Protein AF-A0A925ST72-F1 (afdb_monomer_lite)

Secondary structure (DSSP, 8-state):
---S--EEE---GGGTEEETTEEGGGGEEEEEEETTEEEEEETT-SEEEEEEE----SSS-EEEEEEEEEEEGGGTS--SSPPPSSGGGPPP--EEEEEEETTEEEEEE---BEEPPP-GGG-HHHHHHHHT-EE--GGGG-EEEEEEEEETTEEEE-SEEEETTEEEE-EEESEETTEEHHHHHHTT-TTTGGGTTSBGGGT-SEEEEEEEETTEEEEEEEEEEETTEEEEEEE-EEEETTEEEEEEEPPBTTTTBSEEEEEEE-TT--

Foldseek 3Di:
DPDPAAEAEAEDPVQQDLDPPHGQVVFWQEWDDDPQWIWTDGQQDQKIWIWGWDDPDPPRYIYTHPPIDIGGNVQQADQQDDCDPDSSPDQGLRWQEWDDDPQKIWIAAFLFKDQQQADCVVDDVVSVVSRVDIGAAQSRQWTWIFGWDDDPNDIDTDQWDADPNDIDHIATAADHRVHGLVLVLCCPPPVQNVQSPPGLVRQGWTFNYWDDDPQKIWTWTQHNQDQQKGKIKIWGWDADPVGNRYTYQFQDDPVRRSIDIDIDRHRNGD

Structure (mmCIF, N/CA/C/O backbone):
data_AF-A0A925ST72-F1
#
_entry.id   AF-A0A925ST72-F1
#
loop_
_atom_site.group_PDB
_atom_site.id
_atom_site.type_symbol
_atom_site.label_atom_id
_atom_site.label_alt_id
_atom_site.label_comp_id
_atom_site.label_asym_id
_atom_site.label_entity_id
_atom_site.label_seq_id
_atom_site.pdbx_PDB_ins_code
_atom_site.Cartn_x
_atom_site.Cartn_y
_atom_site.Cartn_z
_atom_site.occupancy
_atom_site.B_iso_or_equiv
_atom_site.auth_seq_id
_atom_site.auth_comp_id
_atom_site.auth_asym_id
_atom_site.auth_atom_id
_atom_site.pdbx_PDB_model_num
ATOM 1 N N . MET A 1 1 ? -14.862 18.868 -18.058 1.00 49.69 1 MET A N 1
ATOM 2 C CA . MET A 1 1 ? -15.915 18.577 -17.063 1.00 49.69 1 MET A CA 1
ATOM 3 C C . MET A 1 1 ? -15.732 19.569 -15.933 1.00 49.69 1 MET A C 1
ATOM 5 O O . MET A 1 1 ? -14.611 19.676 -15.458 1.00 49.69 1 MET A O 1
ATOM 9 N N . ASN A 1 2 ? -16.764 20.328 -15.563 1.00 51.03 2 ASN A N 1
ATOM 10 C CA . ASN A 1 2 ? -16.705 21.101 -14.320 1.00 51.03 2 ASN A CA 1
ATOM 11 C C . ASN A 1 2 ? -16.859 20.108 -13.160 1.00 51.03 2 ASN A C 1
ATOM 13 O O . ASN A 1 2 ? -17.710 19.221 -13.278 1.00 51.03 2 ASN A O 1
ATOM 17 N N . PRO A 1 3 ? -16.043 20.196 -12.098 1.00 63.62 3 PRO A N 1
ATOM 18 C CA . PRO A 1 3 ? -16.182 19.305 -10.956 1.00 63.62 3 PRO A CA 1
ATOM 19 C C . PRO A 1 3 ? -17.582 19.460 -10.353 1.00 63.62 3 PRO A C 1
ATOM 21 O O . PRO A 1 3 ? -18.071 20.575 -10.175 1.00 63.62 3 PRO A O 1
ATOM 24 N N . THR A 1 4 ? -18.235 18.331 -10.072 1.00 70.81 4 THR A N 1
ATOM 25 C CA . THR A 1 4 ? -19.580 18.277 -9.473 1.00 70.81 4 THR A CA 1
ATOM 26 C C . THR A 1 4 ? -19.596 18.865 -8.057 1.00 70.81 4 THR A C 1
ATOM 28 O O . THR A 1 4 ? -20.644 19.279 -7.571 1.00 70.81 4 THR A O 1
ATOM 31 N N . SER A 1 5 ? -18.427 18.914 -7.415 1.00 75.56 5 SER A N 1
ATOM 32 C CA . SER A 1 5 ? -18.180 19.447 -6.077 1.00 75.56 5 SER A CA 1
ATOM 33 C C . SER A 1 5 ? -16.669 19.595 -5.865 1.00 75.56 5 SER A C 1
ATOM 35 O O . SER A 1 5 ? -15.892 18.824 -6.433 1.00 75.56 5 SER A O 1
ATOM 37 N N . THR A 1 6 ? -16.259 20.560 -5.043 1.00 83.00 6 THR A N 1
ATOM 38 C CA . THR A 1 6 ? -14.858 20.756 -4.637 1.00 83.00 6 THR A CA 1
ATOM 39 C C . THR A 1 6 ? -14.700 20.373 -3.168 1.00 83.00 6 THR A C 1
ATOM 41 O O . THR A 1 6 ? -15.590 20.639 -2.358 1.00 83.00 6 THR A O 1
ATOM 44 N N . VAL A 1 7 ? -13.570 19.745 -2.838 1.00 86.62 7 VAL A N 1
ATOM 45 C CA . VAL A 1 7 ? -13.158 19.454 -1.462 1.00 86.62 7 VAL A CA 1
ATOM 46 C C . VAL A 1 7 ? -11.858 20.197 -1.192 1.00 86.62 7 VAL A C 1
ATOM 48 O O . VAL A 1 7 ? -10.904 20.050 -1.954 1.00 86.62 7 VAL A O 1
ATOM 51 N N . ASP A 1 8 ? -11.829 20.973 -0.113 1.00 90.00 8 ASP A N 1
ATOM 52 C CA . ASP A 1 8 ? -10.646 21.714 0.318 1.00 90.00 8 ASP A CA 1
ATOM 53 C C . ASP A 1 8 ? -9.909 20.928 1.413 1.00 90.00 8 ASP A C 1
ATOM 55 O O . ASP A 1 8 ? -10.518 20.489 2.394 1.00 90.00 8 ASP A O 1
ATOM 59 N N . LEU A 1 9 ? -8.598 20.743 1.238 1.00 91.81 9 LEU A N 1
ATOM 60 C CA . LEU A 1 9 ? -7.723 20.038 2.177 1.00 91.81 9 LEU A CA 1
ATOM 61 C C . LEU A 1 9 ? -6.694 21.015 2.757 1.00 91.81 9 LEU A C 1
ATOM 63 O O . LEU A 1 9 ? -5.783 21.452 2.051 1.00 91.81 9 LEU A O 1
ATOM 67 N N . ASP A 1 10 ? -6.810 21.339 4.044 1.00 90.25 10 ASP A N 1
ATOM 68 C CA . ASP A 1 10 ? -5.833 22.163 4.751 1.00 90.25 10 ASP A CA 1
ATOM 69 C C . ASP A 1 10 ? -4.875 21.290 5.557 1.00 90.25 10 ASP A C 1
ATOM 71 O O . ASP A 1 10 ? -5.213 20.723 6.598 1.00 90.25 10 ASP A O 1
ATOM 75 N N . PHE A 1 11 ? -3.634 21.227 5.098 1.00 90.44 11 PHE A N 1
ATOM 76 C CA . PHE A 1 11 ? -2.559 20.572 5.828 1.00 90.44 11 PHE A CA 1
ATOM 77 C C . PHE A 1 11 ? -1.901 21.558 6.796 1.00 90.44 11 PHE A C 1
ATOM 79 O O . PHE A 1 11 ? -1.558 22.676 6.407 1.00 90.44 11 PHE A O 1
ATOM 86 N N . ASN A 1 12 ? -1.659 21.126 8.040 1.00 89.88 12 ASN A N 1
ATOM 87 C CA . ASN A 1 12 ? -0.812 21.872 8.981 1.00 89.88 12 ASN A CA 1
ATOM 88 C C . ASN A 1 12 ? 0.556 22.196 8.327 1.00 89.88 12 ASN A C 1
ATOM 90 O O . ASN A 1 12 ? 1.266 21.251 7.968 1.00 89.88 12 ASN A O 1
ATOM 94 N N . PRO A 1 13 ? 0.946 23.483 8.208 1.00 86.69 13 PRO A N 1
ATOM 95 C CA . PRO A 1 13 ? 2.195 23.897 7.568 1.00 86.69 13 PRO A CA 1
ATOM 96 C C . PRO A 1 13 ? 3.455 23.236 8.137 1.00 86.69 13 PRO A C 1
ATOM 98 O O . PRO A 1 13 ? 4.371 22.936 7.380 1.00 86.69 13 PRO A O 1
ATOM 101 N N . GLU A 1 14 ? 3.492 22.951 9.443 1.00 86.94 14 GLU A N 1
ATOM 102 C CA . GLU A 1 14 ? 4.652 22.323 10.100 1.00 86.94 14 GLU A CA 1
ATOM 103 C C . GLU A 1 14 ? 4.883 20.868 9.666 1.00 86.94 14 GLU A C 1
ATOM 105 O O . GLU A 1 14 ? 5.966 20.330 9.864 1.00 86.94 14 GLU A O 1
ATOM 110 N N . ARG A 1 15 ? 3.865 20.222 9.086 1.00 83.88 15 ARG A N 1
ATOM 111 C CA . ARG A 1 15 ? 3.902 18.823 8.624 1.00 83.88 15 ARG A CA 1
ATOM 112 C C . ARG A 1 15 ? 3.896 18.705 7.100 1.00 83.88 15 ARG A C 1
ATOM 114 O O . ARG A 1 15 ? 3.786 17.609 6.567 1.00 83.88 15 ARG A O 1
ATOM 121 N N . HIS A 1 16 ? 3.934 19.840 6.409 1.00 83.06 16 HIS A N 1
ATOM 122 C CA . HIS A 1 16 ? 3.764 19.908 4.965 1.00 83.06 16 HIS A CA 1
ATOM 123 C C . HIS A 1 16 ? 5.084 19.677 4.217 1.00 83.06 16 HIS A C 1
ATOM 125 O O . HIS A 1 16 ? 5.069 19.149 3.110 1.00 83.06 16 HIS A O 1
ATOM 131 N N . ASP A 1 17 ? 6.212 20.082 4.799 1.00 84.94 17 ASP A N 1
ATOM 132 C CA . ASP A 1 17 ? 7.537 19.954 4.191 1.00 84.94 17 ASP A CA 1
ATOM 133 C C . ASP A 1 17 ? 8.094 18.536 4.399 1.00 84.94 17 ASP A C 1
ATOM 135 O O . ASP A 1 17 ? 8.332 18.113 5.532 1.00 84.94 17 ASP A O 1
ATOM 139 N N . LEU A 1 18 ? 8.296 17.802 3.301 1.00 82.44 18 LEU A N 1
ATOM 140 C CA . LEU A 1 18 ? 8.908 16.468 3.297 1.00 82.44 18 LEU A CA 1
ATOM 141 C C . LEU A 1 18 ? 10.427 16.527 3.031 1.00 82.44 18 LEU A C 1
ATOM 143 O O . LEU A 1 18 ? 11.102 15.497 2.974 1.00 82.44 18 LEU A O 1
ATOM 147 N N . GLY A 1 19 ? 10.986 17.731 2.883 1.00 81.25 19 GLY A N 1
ATOM 148 C CA . GLY A 1 19 ? 12.366 17.984 2.491 1.00 81.25 19 GLY A CA 1
ATOM 149 C C . GLY A 1 19 ? 12.595 17.849 0.983 1.00 81.25 19 GLY A C 1
ATOM 150 O O . GLY A 1 19 ? 11.749 17.376 0.231 1.00 81.25 19 GLY A O 1
ATOM 151 N N . LYS A 1 20 ? 13.782 18.261 0.512 1.00 80.38 20 LYS A N 1
ATOM 152 C CA . LYS A 1 20 ? 14.185 18.191 -0.914 1.00 80.38 20 LYS A CA 1
ATOM 153 C C . LYS A 1 20 ? 13.181 18.863 -1.872 1.00 80.38 20 LYS A C 1
ATOM 155 O O . LYS A 1 20 ? 12.940 18.343 -2.959 1.00 80.38 20 LYS A O 1
ATOM 160 N N . ASP A 1 21 ? 12.622 20.003 -1.460 1.00 80.69 21 ASP A N 1
ATOM 161 C CA . ASP A 1 21 ? 11.612 20.776 -2.201 1.00 80.69 21 ASP A CA 1
ATOM 162 C C . ASP A 1 21 ? 10.305 20.005 -2.480 1.00 80.69 21 ASP A C 1
ATOM 164 O O . ASP A 1 21 ? 9.573 20.339 -3.412 1.00 80.69 21 ASP A O 1
ATOM 168 N N . LYS A 1 22 ? 10.011 18.970 -1.681 1.00 83.88 22 LYS A N 1
ATOM 169 C CA . LYS A 1 22 ? 8.794 18.162 -1.783 1.00 83.88 22 LYS A CA 1
ATOM 170 C C . LYS A 1 22 ? 7.802 18.549 -0.701 1.00 83.88 22 LYS A C 1
ATOM 172 O O . LYS A 1 22 ? 8.151 18.707 0.470 1.00 83.88 22 LYS A O 1
ATOM 177 N N . LEU A 1 23 ? 6.547 18.663 -1.108 1.00 88.69 23 LEU A N 1
ATOM 178 C CA . LEU A 1 23 ? 5.437 18.995 -0.237 1.00 88.69 23 LEU A CA 1
ATOM 179 C C . LEU A 1 23 ? 4.474 17.814 -0.148 1.00 88.69 23 LEU A C 1
ATOM 181 O O . LEU A 1 23 ? 4.182 17.162 -1.147 1.00 88.69 23 LEU A O 1
ATOM 185 N N . LEU A 1 24 ? 3.906 17.594 1.036 1.00 87.88 24 LEU A N 1
ATOM 186 C CA . LEU A 1 24 ? 2.928 16.536 1.292 1.00 87.88 24 LEU A CA 1
ATOM 187 C C . LEU A 1 24 ? 1.761 16.547 0.291 1.00 87.88 24 LEU A C 1
ATOM 189 O O . LEU A 1 24 ? 1.293 15.494 -0.131 1.00 87.88 24 LEU A O 1
ATOM 193 N N . ARG A 1 25 ? 1.304 17.731 -0.131 1.00 89.19 25 ARG A N 1
ATOM 194 C CA . ARG A 1 25 ? 0.194 17.865 -1.088 1.00 89.19 25 ARG A CA 1
ATOM 195 C C . AR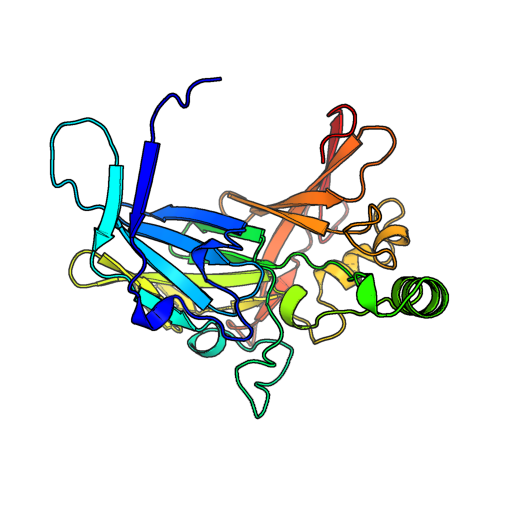G A 1 25 ? 0.537 17.440 -2.523 1.00 89.19 25 ARG A C 1
ATOM 197 O O . ARG A 1 25 ? -0.382 17.285 -3.320 1.00 89.19 25 ARG A O 1
ATOM 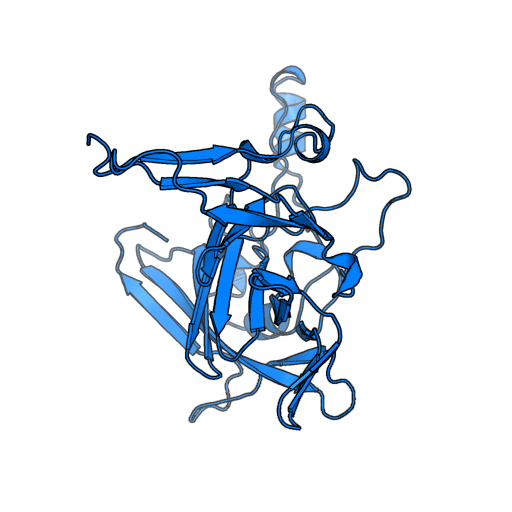204 N N . ASP A 1 26 ? 1.819 17.331 -2.872 1.00 89.88 26 ASP A N 1
ATOM 205 C CA . ASP A 1 26 ? 2.252 17.148 -4.264 1.00 89.88 26 ASP A CA 1
ATOM 206 C C . ASP A 1 26 ? 2.246 15.669 -4.697 1.00 89.88 26 ASP A C 1
ATOM 208 O O . ASP A 1 26 ? 2.304 15.389 -5.893 1.00 89.88 26 ASP A O 1
ATOM 212 N N . GLY A 1 27 ? 2.138 14.739 -3.742 1.00 91.69 27 GLY A N 1
ATOM 213 C CA . GLY A 1 27 ? 2.223 13.289 -3.962 1.00 91.69 27 GLY A CA 1
ATOM 214 C C . GLY A 1 27 ? 1.065 12.499 -3.353 1.00 91.69 27 GLY A C 1
ATOM 215 O O . GLY A 1 27 ? 1.265 11.405 -2.847 1.00 91.69 27 GLY A O 1
ATOM 216 N N . LEU A 1 28 ? -0.148 13.063 -3.302 1.00 95.19 28 LEU A N 1
ATOM 217 C CA . LEU A 1 28 ? -1.303 12.347 -2.744 1.00 95.19 28 LEU A CA 1
ATOM 218 C C . LEU A 1 28 ? -1.662 11.135 -3.615 1.00 95.19 28 LEU A C 1
ATOM 220 O O . LEU A 1 28 ? -1.993 11.301 -4.789 1.00 95.19 28 LEU A O 1
ATOM 224 N N . SER A 1 29 ? -1.643 9.946 -3.018 1.00 96.38 29 SER A N 1
ATOM 225 C CA . SER A 1 29 ? -1.759 8.664 -3.730 1.00 96.38 29 SER A CA 1
ATOM 226 C C . SER A 1 29 ? -2.994 7.856 -3.330 1.00 96.38 29 SER A C 1
ATOM 228 O O . SER A 1 29 ? -3.631 7.224 -4.167 1.00 96.38 29 SER A O 1
ATOM 230 N N . ALA A 1 30 ? -3.409 7.933 -2.063 1.00 97.12 30 ALA A N 1
ATOM 231 C CA . ALA A 1 30 ? -4.599 7.248 -1.569 1.00 97.12 30 ALA A CA 1
ATOM 232 C C . ALA A 1 30 ? -5.382 8.114 -0.579 1.00 97.12 30 ALA A C 1
ATOM 234 O O . ALA A 1 30 ? -4.806 8.890 0.188 1.00 97.12 30 ALA A O 1
ATOM 235 N N . ALA A 1 31 ? -6.706 7.952 -0.576 1.00 96.62 31 ALA A N 1
ATOM 236 C CA . ALA A 1 31 ? -7.601 8.630 0.349 1.00 96.62 31 ALA A CA 1
ATOM 237 C C . ALA A 1 31 ? -8.746 7.709 0.785 1.00 96.62 31 ALA A C 1
ATOM 239 O O . ALA A 1 31 ? -9.297 6.965 -0.024 1.00 96.62 31 ALA A O 1
ATOM 240 N N . LEU A 1 32 ? -9.122 7.792 2.059 1.00 97.44 32 LEU A N 1
ATOM 241 C CA . LEU A 1 32 ? -10.187 6.997 2.657 1.00 97.44 32 LEU A CA 1
ATOM 242 C C . LEU A 1 32 ? -10.923 7.808 3.721 1.00 97.44 32 LEU A C 1
ATOM 244 O O . LEU A 1 32 ? -10.308 8.367 4.627 1.00 97.44 32 LEU A O 1
ATOM 248 N N . GLN A 1 33 ? -12.250 7.838 3.653 1.00 95.88 33 GLN A N 1
ATOM 249 C CA . GLN A 1 33 ? -13.063 8.465 4.689 1.00 95.88 33 GLN A CA 1
ATOM 250 C C . GLN A 1 33 ? -13.478 7.439 5.752 1.00 95.88 33 GLN A C 1
ATOM 252 O O . GLN A 1 33 ? -14.044 6.399 5.427 1.00 95.88 33 GLN A O 1
ATOM 257 N N . ILE A 1 34 ? -13.257 7.764 7.029 1.00 95.81 34 ILE A N 1
ATOM 258 C CA . ILE A 1 34 ? -13.754 7.005 8.185 1.00 95.81 34 ILE A CA 1
ATOM 259 C C . ILE A 1 34 ? -14.523 7.976 9.082 1.00 95.81 34 ILE A C 1
ATOM 261 O O . ILE A 1 34 ? -13.932 8.825 9.754 1.00 95.81 34 ILE A O 1
ATOM 265 N N . GLY A 1 35 ? -15.854 7.877 9.069 1.00 93.00 35 GLY A N 1
ATOM 266 C CA . GLY A 1 35 ? -16.724 8.825 9.765 1.00 93.00 35 GLY A CA 1
ATOM 267 C C . GLY A 1 35 ? -16.500 10.264 9.287 1.00 93.00 35 GLY A C 1
ATOM 268 O O . GLY A 1 35 ? -16.646 10.569 8.103 1.00 93.00 35 GLY A O 1
ATOM 269 N N . ASP A 1 36 ? -16.139 11.149 10.211 1.00 91.94 36 ASP A N 1
ATOM 270 C CA . ASP A 1 36 ? -15.817 12.556 9.959 1.00 91.94 36 ASP A CA 1
ATOM 271 C C . ASP A 1 36 ? -14.324 12.801 9.668 1.00 91.94 36 ASP A C 1
ATOM 273 O O . ASP A 1 36 ? -13.905 13.947 9.518 1.00 91.94 36 ASP A O 1
ATOM 277 N N . THR A 1 37 ? -13.510 11.748 9.565 1.00 95.44 37 THR A N 1
ATOM 278 C CA . THR A 1 37 ? -12.074 11.852 9.275 1.00 95.44 37 THR A CA 1
ATOM 279 C C . THR A 1 37 ? -11.751 11.417 7.851 1.00 95.44 37 THR A C 1
ATOM 281 O O . THR A 1 37 ? -12.315 10.449 7.341 1.00 95.44 37 THR A O 1
ATOM 284 N N . LEU A 1 38 ? -10.814 12.118 7.217 1.00 96.12 38 LEU A N 1
ATOM 285 C CA . LEU A 1 38 ? -10.210 11.762 5.940 1.00 96.12 38 LEU A CA 1
ATOM 286 C C . LEU A 1 38 ? -8.766 11.327 6.187 1.00 96.12 38 LEU A C 1
ATOM 288 O O . LEU A 1 38 ? -7.954 12.105 6.689 1.00 96.12 38 LEU A O 1
ATOM 292 N N . TRP A 1 39 ? -8.474 10.082 5.838 1.00 97.69 39 TRP A N 1
ATOM 293 C CA . TRP A 1 39 ? -7.157 9.465 5.899 1.00 97.69 39 TRP A CA 1
ATOM 294 C C . TRP A 1 39 ? -6.513 9.550 4.529 1.00 97.69 39 TRP A C 1
ATOM 296 O O . TRP A 1 39 ? -7.148 9.227 3.529 1.00 97.69 39 TRP A O 1
ATOM 306 N N . ILE A 1 40 ? -5.271 10.005 4.490 1.00 96.81 40 ILE A N 1
ATOM 307 C CA . ILE A 1 40 ? -4.548 10.327 3.268 1.00 96.81 40 ILE A CA 1
ATOM 308 C C . ILE A 1 40 ? -3.165 9.694 3.349 1.00 96.81 40 ILE A C 1
ATOM 310 O O . ILE A 1 40 ? -2.521 9.718 4.401 1.00 96.81 40 ILE A O 1
ATOM 314 N N . ALA A 1 41 ? -2.709 9.150 2.228 1.00 96.75 41 ALA A N 1
ATOM 315 C CA . ALA A 1 41 ? -1.330 8.738 2.040 1.00 96.75 41 ALA A CA 1
ATOM 316 C C . ALA A 1 41 ? -0.639 9.591 0.970 1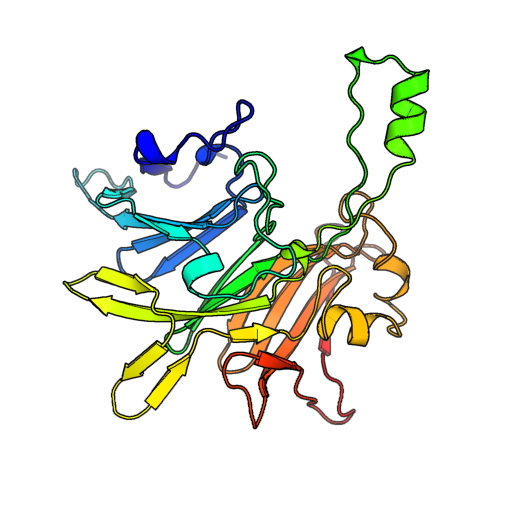.00 96.75 41 ALA A C 1
ATOM 318 O O . ALA A 1 41 ? -1.294 10.223 0.135 1.00 96.75 41 ALA A O 1
ATOM 319 N N . ASN A 1 42 ? 0.690 9.593 1.025 1.00 94.19 42 ASN A N 1
ATOM 320 C CA . ASN A 1 42 ? 1.555 10.230 0.046 1.00 94.19 42 ASN A CA 1
ATOM 321 C C . ASN A 1 42 ? 2.582 9.208 -0.470 1.00 94.19 42 ASN A C 1
ATOM 323 O O . ASN A 1 42 ? 3.142 8.450 0.330 1.00 94.19 42 ASN A O 1
ATOM 327 N N . ASP A 1 43 ? 2.813 9.181 -1.783 1.00 90.81 43 ASP A N 1
ATOM 328 C CA . ASP A 1 43 ? 3.685 8.210 -2.460 1.00 90.81 43 ASP A CA 1
ATOM 329 C C . ASP A 1 43 ? 5.169 8.366 -2.087 1.00 90.81 43 ASP A C 1
ATOM 331 O O . ASP A 1 43 ? 5.941 7.410 -2.142 1.00 90.81 43 ASP A O 1
ATOM 335 N N . GLU A 1 44 ? 5.561 9.542 -1.601 1.00 89.62 44 GLU A N 1
ATOM 336 C CA . GLU A 1 44 ? 6.931 9.882 -1.217 1.00 89.62 44 GLU A CA 1
ATOM 337 C C . GLU A 1 44 ? 7.183 9.803 0.303 1.00 89.62 44 GLU A C 1
ATOM 339 O O . GLU A 1 44 ? 8.310 10.026 0.757 1.00 89.62 44 GLU A O 1
ATOM 344 N N . ALA A 1 45 ? 6.160 9.486 1.106 1.00 90.75 45 ALA A N 1
ATOM 345 C CA . ALA A 1 45 ? 6.222 9.512 2.567 1.00 90.75 45 ALA A CA 1
ATOM 346 C C . ALA A 1 45 ? 6.258 8.111 3.213 1.00 90.75 45 ALA A C 1
ATOM 348 O O . ALA A 1 45 ? 6.035 7.070 2.589 1.00 90.75 45 ALA A O 1
ATOM 349 N N . THR A 1 46 ? 6.528 8.089 4.523 1.00 93.62 46 THR A N 1
ATOM 350 C CA . THR A 1 46 ? 6.377 6.904 5.392 1.00 93.62 46 THR A CA 1
ATOM 351 C C . THR A 1 46 ? 5.391 7.159 6.531 1.00 93.62 46 THR A C 1
ATOM 353 O O . THR A 1 46 ? 5.545 6.640 7.641 1.00 93.62 46 THR A O 1
ATOM 356 N N . SER A 1 47 ? 4.393 7.999 6.268 1.00 95.06 47 SER A N 1
ATOM 357 C CA . SER A 1 47 ? 3.352 8.388 7.210 1.00 95.06 47 SER A CA 1
ATOM 358 C C . SER A 1 47 ? 1.968 8.330 6.577 1.00 95.06 47 SER A C 1
ATOM 360 O O . SER A 1 47 ? 1.813 8.335 5.357 1.00 95.06 47 SER A O 1
ATOM 362 N N . LEU A 1 48 ? 0.960 8.271 7.443 1.00 97.50 48 LEU A N 1
ATOM 363 C CA . LEU A 1 48 ? -0.431 8.523 7.098 1.00 97.50 48 LEU A CA 1
ATOM 364 C C . LEU A 1 48 ? -0.870 9.832 7.732 1.00 97.50 48 LEU A C 1
ATOM 366 O O . LEU A 1 48 ? -0.502 10.139 8.866 1.00 97.50 48 LEU A O 1
ATOM 370 N N . GLU A 1 49 ? -1.715 10.557 7.024 1.00 96.88 49 GLU A N 1
ATOM 371 C CA . GLU A 1 49 ? -2.239 11.840 7.458 1.00 96.88 49 GLU A CA 1
ATOM 372 C C . GLU A 1 49 ? -3.732 11.702 7.715 1.00 96.88 49 GLU A C 1
ATOM 374 O O . GLU A 1 49 ? -4.457 11.094 6.931 1.00 96.88 49 GLU A O 1
ATOM 379 N N . ARG A 1 50 ? -4.213 12.268 8.818 1.00 96.50 50 ARG A N 1
ATOM 380 C CA . ARG A 1 50 ? -5.637 12.316 9.140 1.00 96.50 50 ARG A CA 1
ATOM 381 C C . ARG A 1 50 ? -6.065 13.759 9.288 1.00 96.50 50 ARG A C 1
ATOM 383 O O . ARG A 1 50 ? -5.560 14.473 10.158 1.00 96.50 50 ARG A O 1
ATOM 390 N N . LEU A 1 51 ? -7.038 14.150 8.482 1.00 94.69 51 LEU A N 1
ATOM 391 C CA . LEU A 1 51 ? -7.706 15.439 8.546 1.00 94.69 51 LEU A CA 1
ATOM 392 C C . LEU A 1 51 ? -9.134 15.233 9.052 1.00 94.69 51 LEU A C 1
ATOM 394 O O . LEU A 1 51 ? -9.804 14.290 8.639 1.00 94.69 51 LEU A O 1
ATOM 398 N N . THR A 1 52 ? -9.625 16.111 9.919 1.00 92.88 52 THR A N 1
ATOM 399 C CA . THR A 1 52 ? -11.016 16.055 10.384 1.00 92.88 52 THR A CA 1
ATOM 400 C C . THR A 1 52 ? -11.866 17.032 9.580 1.00 92.88 52 THR A C 1
ATOM 402 O O . THR A 1 52 ? -11.436 18.159 9.300 1.00 92.88 52 THR A O 1
ATOM 405 N N . LEU A 1 53 ? -13.066 16.596 9.198 1.00 90.62 53 LEU A N 1
ATOM 406 C CA . LEU A 1 53 ? -14.075 17.419 8.549 1.00 90.62 53 LEU A CA 1
ATOM 407 C C . LEU A 1 53 ? -14.462 18.567 9.482 1.00 90.62 53 LEU A C 1
ATOM 409 O O . LEU A 1 53 ? -14.796 18.358 10.648 1.00 90.62 53 LEU A O 1
ATOM 413 N N . PHE A 1 54 ? -14.475 19.789 8.965 1.00 85.00 54 PHE A N 1
ATOM 414 C CA . PHE A 1 54 ? -15.037 20.921 9.685 1.00 85.00 54 PHE A CA 1
ATOM 415 C C . PHE A 1 54 ? -15.804 21.808 8.705 1.00 85.00 54 PHE A C 1
ATOM 417 O O . PHE A 1 54 ? -15.244 22.460 7.830 1.00 85.00 54 PHE A O 1
ATOM 424 N N . ASN A 1 55 ? -17.129 21.808 8.839 1.00 70.44 55 ASN A N 1
ATOM 425 C CA . ASN A 1 55 ? -17.990 22.653 8.023 1.00 70.44 55 ASN A CA 1
ATOM 426 C C . ASN A 1 55 ? -18.060 24.043 8.649 1.00 70.44 55 ASN A C 1
ATOM 428 O O . ASN A 1 55 ? -18.749 24.238 9.648 1.00 70.44 55 ASN A O 1
ATOM 432 N N . GLU A 1 56 ? -17.370 25.016 8.056 1.00 59.22 56 GLU A N 1
ATOM 433 C CA . GLU A 1 56 ? -17.533 26.416 8.457 1.00 59.22 56 GLU A CA 1
ATOM 434 C C . GLU A 1 56 ? -18.791 27.048 7.849 1.00 59.22 56 GLU A C 1
ATOM 436 O O . GLU A 1 56 ? -19.351 27.945 8.466 1.00 59.22 56 GLU A O 1
ATOM 441 N N . ASN A 1 57 ? -19.291 26.571 6.697 1.00 54.66 57 ASN A N 1
ATOM 442 C CA . ASN A 1 57 ? -20.436 27.182 6.013 1.00 54.66 57 ASN A CA 1
ATOM 443 C C . ASN A 1 57 ? -21.315 26.152 5.274 1.00 54.66 57 ASN A C 1
ATOM 445 O O . ASN A 1 57 ? -20.812 25.225 4.648 1.00 54.66 57 ASN A O 1
ATOM 449 N N . ASN A 1 58 ? -22.640 26.360 5.278 1.00 54.38 58 ASN A N 1
ATOM 450 C CA . ASN A 1 58 ? -23.663 25.571 4.557 1.00 54.38 58 ASN A CA 1
ATOM 451 C C . ASN A 1 58 ? -23.580 25.687 3.011 1.00 54.38 58 ASN A C 1
ATOM 453 O O . ASN A 1 58 ? -24.580 25.535 2.313 1.00 54.38 58 ASN A O 1
ATOM 457 N N . THR A 1 59 ? -22.411 25.999 2.453 1.00 58.44 59 THR A N 1
ATOM 458 C CA . THR A 1 59 ? -22.211 26.293 1.025 1.00 58.44 59 THR A CA 1
ATOM 459 C C . THR A 1 59 ? -21.961 25.052 0.164 1.00 58.44 59 THR A C 1
ATOM 461 O O . THR A 1 59 ? -21.753 25.190 -1.036 1.00 58.44 59 THR A O 1
ATOM 464 N N . GLY A 1 60 ? -22.002 23.846 0.741 1.00 61.00 60 GLY A N 1
ATOM 465 C CA . GLY A 1 60 ? -21.873 22.583 0.003 1.00 61.00 60 GLY A CA 1
ATOM 466 C C . GLY A 1 60 ? -20.441 22.188 -0.383 1.00 61.00 60 GLY A C 1
ATOM 467 O O . GLY A 1 60 ? -20.262 21.136 -0.990 1.00 61.00 60 GLY A O 1
ATOM 468 N N . ASN A 1 61 ? -19.431 22.979 -0.006 1.00 72.81 61 ASN A N 1
ATOM 469 C CA . ASN A 1 61 ? -18.021 22.606 -0.141 1.00 72.81 61 ASN A CA 1
ATOM 470 C C . ASN A 1 61 ? -17.550 21.939 1.155 1.00 72.81 61 ASN A C 1
ATOM 472 O O . ASN A 1 61 ? -17.631 22.543 2.226 1.00 72.81 61 ASN A O 1
ATOM 476 N N . TYR A 1 62 ? -17.067 20.701 1.058 1.00 82.06 62 TYR A N 1
ATOM 477 C CA . TYR A 1 62 ? -16.499 19.985 2.199 1.00 82.06 62 TYR A CA 1
ATOM 478 C C . TYR A 1 62 ? -15.065 20.454 2.437 1.00 82.06 62 TYR A C 1
ATOM 480 O O . TYR A 1 62 ? -14.285 20.560 1.491 1.00 82.06 62 TYR A O 1
ATOM 488 N N . ARG A 1 63 ? -14.712 20.698 3.700 1.00 88.12 63 ARG A N 1
ATOM 489 C CA . ARG A 1 63 ? -13.369 21.131 4.093 1.00 88.12 63 ARG A CA 1
ATOM 490 C C . ARG A 1 63 ? -12.809 20.234 5.187 1.00 88.12 63 ARG A C 1
ATOM 492 O O . ARG A 1 63 ? -13.443 20.038 6.223 1.00 88.12 63 ARG A O 1
ATOM 499 N N . TYR A 1 64 ? -11.620 19.699 4.951 1.00 88.38 64 TYR A N 1
ATOM 500 C CA . TYR A 1 64 ? -10.886 18.860 5.893 1.00 88.38 64 TYR A CA 1
ATOM 501 C C . TYR A 1 64 ? -9.597 19.563 6.288 1.00 88.38 64 TYR A C 1
ATOM 503 O O . TYR A 1 64 ? -8.897 20.082 5.428 1.00 88.38 64 TYR A O 1
ATOM 511 N N . GLY A 1 65 ? -9.256 19.573 7.575 1.00 82.19 65 GLY A N 1
ATOM 512 C CA . GLY A 1 65 ? -8.030 20.255 8.008 1.00 82.19 65 GLY A CA 1
ATOM 513 C C . GLY A 1 65 ? -7.935 20.586 9.489 1.00 82.19 65 GLY A C 1
ATOM 514 O O . GLY A 1 65 ? -6.843 20.841 9.999 1.00 82.19 65 GLY A O 1
ATOM 515 N N . ARG A 1 66 ? -9.054 20.520 10.219 1.00 78.62 66 ARG A N 1
ATOM 516 C CA . ARG A 1 66 ? -9.018 20.571 11.680 1.00 78.62 66 ARG A CA 1
ATOM 517 C C . ARG A 1 66 ? -8.262 19.348 12.207 1.00 78.62 66 ARG A C 1
ATOM 519 O O . ARG A 1 66 ? -8.419 18.245 11.686 1.00 78.62 66 ARG A O 1
ATOM 526 N N . ASP A 1 67 ? -7.448 19.566 13.239 1.00 85.56 67 ASP A N 1
ATOM 527 C CA . ASP A 1 67 ? -6.713 18.526 13.967 1.00 85.56 67 ASP A CA 1
ATOM 528 C C . ASP A 1 67 ? -5.885 17.595 13.066 1.00 85.56 67 ASP A C 1
ATOM 530 O O . ASP A 1 67 ? -5.842 16.380 13.301 1.00 85.56 67 ASP A O 1
ATOM 534 N N . HIS A 1 68 ? -5.220 18.173 12.047 1.00 93.00 68 HIS A N 1
ATOM 535 C CA . HIS A 1 68 ? -4.279 17.445 11.194 1.00 93.00 68 HIS A CA 1
ATOM 536 C C . HIS A 1 68 ? -3.283 16.668 12.059 1.00 93.00 68 HIS A C 1
ATOM 538 O O . HIS A 1 68 ? -2.463 17.250 12.783 1.00 93.00 68 HIS A O 1
ATOM 544 N N . LYS A 1 69 ? -3.359 15.341 11.966 1.00 94.50 69 LYS A N 1
ATOM 545 C CA . LYS A 1 69 ? -2.503 14.421 12.699 1.00 94.50 69 LYS A CA 1
ATOM 546 C C . LYS A 1 69 ? -1.778 13.509 11.726 1.00 94.50 69 LYS A C 1
ATOM 548 O O . LYS A 1 69 ? -2.413 12.836 10.923 1.00 94.50 69 LYS A O 1
ATOM 553 N N . GLN A 1 70 ? -0.464 13.469 11.879 1.00 95.75 70 GLN A N 1
ATOM 554 C CA . GLN A 1 70 ? 0.414 12.566 11.156 1.00 95.75 70 GLN A CA 1
ATOM 555 C C . GLN A 1 70 ? 0.714 11.341 12.012 1.00 95.75 70 GLN A C 1
ATOM 557 O O . GLN A 1 70 ? 0.951 11.457 13.219 1.00 95.75 70 GLN A O 1
ATOM 562 N N . PHE A 1 71 ? 0.733 10.184 11.370 1.00 96.81 71 PHE A N 1
ATOM 563 C CA . PHE A 1 71 ? 1.022 8.890 11.964 1.00 96.81 71 PHE A CA 1
ATOM 564 C C . PHE A 1 71 ? 2.225 8.284 11.250 1.00 96.81 71 PHE A C 1
ATOM 566 O O . PHE A 1 71 ? 2.117 7.897 10.088 1.00 96.81 71 PHE A O 1
ATOM 573 N N . SER A 1 72 ? 3.369 8.196 11.931 1.00 95.62 72 SER A N 1
ATOM 574 C CA . SER A 1 72 ? 4.532 7.495 11.384 1.00 95.62 72 SER A CA 1
ATOM 575 C C . SER A 1 72 ? 4.234 6.001 11.299 1.00 95.62 72 SER A C 1
ATOM 577 O O . SER A 1 72 ? 3.792 5.400 12.279 1.00 95.62 72 SER A O 1
ATOM 579 N N . LEU A 1 73 ? 4.495 5.373 10.150 1.00 97.06 73 LEU A N 1
ATOM 580 C CA . LEU A 1 73 ? 4.283 3.932 10.001 1.00 97.06 73 LEU A CA 1
ATOM 581 C C . LEU A 1 73 ? 5.221 3.111 10.902 1.00 97.06 73 LEU A C 1
ATOM 583 O O . LEU A 1 73 ? 4.830 2.034 11.349 1.00 97.06 73 LEU A O 1
ATOM 587 N N . ASP A 1 74 ? 6.405 3.633 11.237 1.00 95.12 74 ASP A N 1
ATOM 588 C CA . ASP A 1 74 ? 7.372 2.983 12.137 1.00 95.12 74 ASP A CA 1
ATOM 589 C C . ASP A 1 74 ? 6.857 2.803 13.575 1.00 95.12 74 ASP A C 1
ATOM 591 O O . ASP A 1 74 ? 7.297 1.900 14.292 1.00 95.12 74 ASP A O 1
ATOM 595 N N . ASP A 1 75 ? 5.890 3.618 14.005 1.00 96.69 75 ASP A N 1
ATOM 596 C CA . ASP A 1 75 ? 5.299 3.484 15.341 1.00 96.69 75 ASP A CA 1
ATOM 597 C C . ASP A 1 75 ? 4.483 2.179 15.455 1.00 96.69 75 ASP A C 1
ATOM 599 O O . ASP A 1 75 ? 4.387 1.559 16.525 1.00 96.69 75 ASP A O 1
ATOM 603 N N . TYR A 1 76 ? 3.940 1.710 14.328 1.00 98.00 76 TYR A N 1
ATOM 604 C CA . TYR A 1 76 ? 2.994 0.597 14.252 1.00 98.00 76 TYR A CA 1
ATOM 605 C C . TYR A 1 76 ? 3.597 -0.658 13.617 1.00 98.00 76 TYR A C 1
ATOM 607 O O . TYR A 1 76 ? 3.303 -1.768 14.062 1.00 98.00 76 TYR A O 1
ATOM 615 N N . LEU A 1 77 ? 4.458 -0.486 12.615 1.00 97.25 77 LEU A N 1
ATOM 616 C CA . LEU A 1 77 ? 4.942 -1.527 11.711 1.00 97.25 77 LEU A CA 1
ATOM 617 C C . LEU A 1 77 ? 6.471 -1.634 11.755 1.00 97.25 77 LEU A C 1
ATOM 619 O O . LEU A 1 77 ? 7.167 -0.739 12.227 1.00 97.25 77 LEU A O 1
ATOM 623 N N . ARG A 1 78 ? 7.013 -2.755 11.270 1.00 94.88 78 ARG A N 1
ATOM 624 C CA . ARG A 1 78 ? 8.461 -2.955 11.113 1.00 94.88 78 ARG A CA 1
ATOM 625 C C . ARG A 1 78 ? 8.804 -2.830 9.638 1.00 94.88 78 ARG A C 1
ATOM 627 O O . ARG A 1 78 ? 8.862 -3.840 8.934 1.00 94.88 78 ARG A O 1
ATOM 634 N N . LEU A 1 79 ? 8.985 -1.599 9.167 1.00 94.69 79 LEU A N 1
ATOM 635 C CA . LEU A 1 79 ? 9.277 -1.359 7.757 1.00 94.69 79 LEU A CA 1
ATOM 636 C C . LEU A 1 79 ? 10.557 -2.110 7.320 1.00 94.69 79 LEU A C 1
ATOM 638 O O . LEU A 1 79 ? 11.510 -2.177 8.102 1.00 94.69 79 LEU A O 1
ATOM 642 N N . PRO A 1 80 ? 10.571 -2.728 6.119 1.00 89.94 80 PRO A N 1
ATOM 643 C CA . PRO A 1 80 ? 11.693 -3.541 5.652 1.00 89.94 80 PRO A CA 1
ATOM 644 C C . PRO A 1 80 ? 13.054 -2.843 5.647 1.00 89.94 80 PRO A C 1
ATOM 646 O O . PRO A 1 80 ? 14.058 -3.484 5.958 1.00 89.94 80 PRO A O 1
ATOM 649 N N . GLU A 1 81 ? 13.091 -1.557 5.301 1.00 91.12 81 GLU A N 1
ATOM 650 C CA . GLU A 1 81 ? 14.306 -0.751 5.347 1.00 91.12 81 GLU A CA 1
ATOM 651 C C . GLU A 1 81 ? 14.425 -0.001 6.674 1.00 91.12 81 GLU A C 1
ATOM 653 O O . GLU A 1 81 ? 13.501 0.682 7.140 1.00 91.12 81 GLU A O 1
ATOM 658 N N . ALA A 1 82 ? 15.614 -0.076 7.269 1.00 86.81 82 ALA A N 1
ATOM 659 C CA . ALA A 1 82 ? 15.916 0.641 8.497 1.00 86.81 82 ALA A CA 1
ATOM 660 C C . ALA A 1 82 ? 15.862 2.169 8.282 1.00 86.81 82 ALA A C 1
ATOM 662 O O . ALA A 1 82 ? 16.174 2.658 7.191 1.00 86.81 82 ALA A O 1
ATOM 663 N N . PRO A 1 83 ? 15.488 2.952 9.310 1.00 86.12 83 PRO A N 1
ATOM 664 C CA . PRO A 1 83 ? 15.569 4.406 9.243 1.00 86.12 83 PRO A CA 1
ATOM 665 C C . PRO A 1 83 ? 16.994 4.865 8.898 1.00 86.12 83 PRO A C 1
ATOM 667 O O . PRO A 1 83 ? 17.950 4.425 9.545 1.00 86.12 83 PRO A O 1
ATOM 670 N N . PRO A 1 84 ? 17.169 5.734 7.889 1.00 87.75 84 PRO A N 1
ATOM 671 C CA . PRO A 1 84 ? 18.474 6.294 7.567 1.00 87.75 84 PRO A CA 1
ATOM 672 C C . PRO A 1 84 ? 18.918 7.293 8.641 1.00 87.75 84 PRO A C 1
ATOM 674 O O . PRO A 1 84 ? 18.112 7.810 9.412 1.00 87.75 84 PRO A O 1
ATOM 677 N N . SER A 1 85 ? 20.209 7.634 8.649 1.00 86.75 85 SER A N 1
ATOM 678 C CA . SER A 1 85 ? 20.737 8.680 9.539 1.00 86.75 85 SER A CA 1
ATOM 679 C C . SER A 1 85 ? 20.148 10.064 9.248 1.00 86.75 85 SER A C 1
ATOM 681 O O . SER A 1 85 ? 20.020 10.876 10.158 1.00 86.75 85 SER A O 1
ATOM 683 N N . ASN A 1 86 ? 19.805 10.335 7.986 1.00 83.94 86 ASN A N 1
ATOM 684 C CA . ASN A 1 86 ? 19.143 11.560 7.559 1.00 83.94 86 ASN A CA 1
ATOM 685 C C . ASN A 1 86 ? 17.690 11.247 7.163 1.00 83.94 86 ASN A C 1
ATOM 687 O O . ASN A 1 86 ? 17.497 10.553 6.164 1.00 83.94 86 ASN A O 1
ATOM 691 N N . PRO A 1 87 ? 16.677 11.774 7.874 1.00 79.62 87 PRO A N 1
ATOM 692 C CA . PRO A 1 87 ? 15.268 11.532 7.559 1.00 79.62 87 PRO A CA 1
ATOM 693 C C . PRO A 1 87 ? 14.874 11.862 6.113 1.00 79.62 87 PRO A C 1
ATOM 695 O O . PRO A 1 87 ? 14.041 11.169 5.544 1.00 79.62 87 PRO A O 1
ATOM 698 N N . ALA A 1 88 ? 15.514 12.850 5.477 1.00 80.00 88 ALA A N 1
ATOM 699 C CA . ALA A 1 88 ? 15.234 13.203 4.080 1.00 80.00 88 ALA A CA 1
ATOM 700 C C . ALA A 1 88 ? 15.658 12.116 3.071 1.00 80.00 88 ALA A C 1
ATOM 702 O O . ALA A 1 88 ? 15.300 12.180 1.894 1.00 80.00 88 ALA A O 1
ATOM 703 N N . ASP A 1 89 ? 16.461 11.141 3.499 1.00 84.81 89 ASP A N 1
ATOM 704 C CA . ASP A 1 89 ? 16.873 9.984 2.702 1.00 84.81 89 ASP A CA 1
ATOM 705 C C . ASP A 1 89 ? 16.017 8.745 2.999 1.00 84.81 89 ASP A C 1
ATOM 707 O O . ASP A 1 89 ? 16.356 7.646 2.554 1.00 84.81 89 ASP A O 1
ATOM 711 N N . ARG A 1 90 ? 14.923 8.900 3.765 1.00 88.12 90 ARG A N 1
ATOM 712 C CA . ARG A 1 90 ? 13.997 7.809 4.071 1.00 88.12 90 ARG A CA 1
ATOM 713 C C . ARG A 1 90 ? 13.425 7.274 2.771 1.00 88.12 90 ARG A C 1
ATOM 715 O O . ARG A 1 90 ? 12.983 8.025 1.906 1.00 88.12 90 ARG A O 1
ATOM 722 N N . GLU A 1 91 ? 13.460 5.958 2.638 1.00 90.62 91 GLU A N 1
ATOM 723 C CA . GLU A 1 91 ? 12.799 5.302 1.530 1.00 90.62 91 GLU A CA 1
ATOM 724 C C . GLU A 1 91 ? 11.285 5.320 1.747 1.00 90.62 91 GLU A C 1
ATOM 726 O O . GLU A 1 91 ? 10.791 4.812 2.756 1.00 90.62 91 GLU A O 1
ATOM 731 N N . GLU A 1 92 ? 10.579 5.885 0.774 1.00 92.19 92 GLU A N 1
ATOM 732 C CA . GLU A 1 92 ? 9.122 5.928 0.717 1.00 92.19 92 GLU A CA 1
ATOM 733 C C . GLU A 1 92 ? 8.486 4.530 0.713 1.00 92.19 92 GLU A C 1
ATOM 735 O O . GLU A 1 92 ? 9.056 3.555 0.210 1.00 92.19 92 GLU A O 1
ATOM 740 N N . VAL A 1 93 ? 7.269 4.443 1.245 1.00 94.94 93 VAL A N 1
ATOM 741 C CA . VAL A 1 93 ? 6.466 3.218 1.153 1.00 94.94 93 VAL A CA 1
ATOM 742 C C . VAL A 1 93 ? 5.709 3.152 -0.175 1.00 94.94 93 VAL A C 1
ATOM 744 O O . VAL A 1 93 ? 5.396 2.046 -0.609 1.00 94.94 93 VAL A O 1
ATOM 747 N N . ASP A 1 94 ? 5.464 4.291 -0.841 1.00 96.62 94 ASP A N 1
ATOM 748 C CA . ASP A 1 94 ? 4.640 4.358 -2.060 1.00 96.62 94 ASP A CA 1
ATOM 749 C C . ASP A 1 94 ? 3.261 3.746 -1.773 1.00 96.62 94 ASP A C 1
ATOM 751 O O . ASP A 1 94 ? 2.888 2.732 -2.357 1.00 96.62 94 ASP A O 1
ATOM 755 N N . VAL A 1 95 ? 2.573 4.247 -0.733 1.00 97.88 95 VAL A N 1
ATOM 756 C CA . VAL A 1 95 ? 1.264 3.716 -0.319 1.00 97.88 95 VAL A CA 1
ATOM 757 C C . VAL A 1 95 ? 0.235 4.103 -1.371 1.00 97.88 95 VAL A C 1
ATOM 759 O O . VAL A 1 95 ? -0.149 5.264 -1.446 1.00 97.88 95 VAL A O 1
ATOM 762 N N . GLU A 1 96 ? -0.258 3.130 -2.125 1.00 97.88 96 GLU A N 1
ATOM 763 C CA . GLU A 1 96 ? -1.175 3.355 -3.251 1.00 97.88 96 GLU A CA 1
ATOM 764 C C . GLU A 1 96 ? -2.603 2.861 -2.983 1.00 97.88 96 GLU A C 1
ATOM 766 O O . GLU A 1 96 ? -3.487 2.926 -3.834 1.00 97.88 96 GLU A O 1
ATOM 771 N N . GLY A 1 97 ? -2.864 2.325 -1.793 1.00 98.31 97 GLY A N 1
ATOM 772 C CA . GLY A 1 97 ? -4.199 1.867 -1.439 1.00 98.31 97 GLY A CA 1
ATOM 773 C C . GLY A 1 97 ? -4.441 1.911 0.055 1.00 98.31 97 GLY A C 1
ATOM 774 O O . GLY A 1 97 ? -3.580 1.515 0.841 1.00 98.31 97 GLY A O 1
ATOM 775 N N . LEU A 1 98 ? -5.638 2.366 0.420 1.00 98.69 98 LEU A N 1
ATOM 776 C CA . LEU A 1 98 ? -6.167 2.388 1.777 1.00 98.69 98 LEU A CA 1
ATOM 777 C C . LEU A 1 98 ? -7.583 1.823 1.768 1.00 98.69 98 LEU A C 1
ATOM 779 O O . LEU A 1 98 ? -8.365 2.157 0.882 1.00 98.69 98 LEU A O 1
ATOM 783 N N . ASP A 1 99 ? -7.923 1.031 2.778 1.00 98.69 99 ASP A N 1
ATOM 784 C CA . ASP A 1 99 ? -9.316 0.680 3.050 1.00 98.69 99 ASP A CA 1
ATOM 785 C C . ASP A 1 99 ? -9.533 0.389 4.541 1.00 98.69 99 ASP A C 1
ATOM 787 O O . ASP A 1 99 ? -8.581 0.119 5.275 1.00 98.69 99 ASP A O 1
ATOM 791 N N . TYR A 1 100 ? -10.774 0.459 5.011 1.00 98.25 100 TYR A N 1
ATOM 792 C CA . TYR A 1 100 ? -11.126 0.267 6.412 1.00 98.25 100 TYR A CA 1
ATOM 793 C C . TYR A 1 100 ? -12.225 -0.770 6.561 1.00 98.25 100 TYR A C 1
ATOM 795 O O . TYR A 1 100 ? -13.342 -0.582 6.096 1.00 98.25 100 TYR A O 1
ATOM 803 N N . GLU A 1 101 ? -11.916 -1.840 7.286 1.00 96.94 101 GLU A N 1
ATOM 804 C CA . GLU A 1 101 ? -12.855 -2.931 7.513 1.00 96.94 101 GLU A CA 1
ATOM 805 C C . GLU A 1 101 ? -12.523 -3.629 8.835 1.00 96.94 101 GLU A C 1
ATOM 807 O O . GLU A 1 101 ? -11.356 -3.790 9.208 1.00 96.94 101 GLU A O 1
ATOM 812 N N . ASN A 1 102 ? -13.556 -4.043 9.575 1.00 93.69 102 ASN A N 1
ATOM 813 C CA . ASN A 1 102 ? -13.429 -4.783 10.838 1.00 93.69 102 ASN A CA 1
ATOM 814 C C . ASN A 1 102 ? -12.504 -4.124 11.885 1.00 93.69 102 ASN A C 1
ATOM 816 O O . ASN A 1 102 ? -11.850 -4.801 12.682 1.00 93.69 102 ASN A O 1
ATOM 820 N N . GLY A 1 103 ? -12.469 -2.787 11.910 1.00 95.19 103 GLY A N 1
ATOM 821 C CA . GLY A 1 103 ? -11.674 -2.020 12.870 1.00 95.19 103 GLY A CA 1
ATOM 822 C C . GLY A 1 103 ? -10.183 -1.936 12.549 1.00 95.19 103 GLY A C 1
ATOM 823 O O . GLY A 1 103 ? -9.394 -1.566 13.419 1.00 95.19 103 GLY A O 1
ATOM 824 N N . TYR A 1 104 ? -9.798 -2.271 11.321 1.00 97.88 104 TYR A N 1
ATOM 825 C CA . TYR A 1 104 ? -8.441 -2.137 10.820 1.00 97.88 104 TYR A CA 1
ATOM 826 C C . TYR A 1 104 ? -8.398 -1.179 9.640 1.00 97.88 104 TYR A C 1
ATOM 828 O O . TYR A 1 104 ? -9.185 -1.309 8.706 1.00 97.88 104 TYR A O 1
ATOM 836 N N . LEU A 1 105 ? -7.431 -0.266 9.663 1.00 98.62 105 LEU A N 1
ATOM 837 C CA . LEU A 1 105 ? -6.991 0.456 8.481 1.00 98.62 105 LEU A CA 1
ATOM 838 C C . LEU A 1 105 ? -5.989 -0.432 7.750 1.00 98.62 105 LEU A C 1
ATOM 840 O O . LEU A 1 105 ? -4.903 -0.702 8.268 1.00 98.62 105 LEU A O 1
ATOM 844 N N . TRP A 1 106 ? -6.373 -0.909 6.578 1.00 98.75 106 TRP A N 1
ATOM 845 C CA . TRP A 1 106 ? -5.514 -1.643 5.669 1.00 98.75 106 TRP A CA 1
ATOM 846 C C . TRP A 1 106 ? -4.804 -0.682 4.727 1.00 98.75 106 TRP A C 1
ATOM 848 O O . TRP A 1 106 ? -5.374 0.319 4.298 1.00 98.75 106 TRP A O 1
ATOM 858 N N . LEU A 1 107 ? -3.556 -1.006 4.407 1.00 98.56 107 LEU A N 1
ATOM 859 C CA . LEU A 1 107 ? -2.723 -0.229 3.505 1.00 98.56 107 LEU A CA 1
ATOM 860 C C . LEU A 1 107 ? -1.823 -1.138 2.672 1.00 98.56 107 LEU A C 1
ATOM 862 O O . LEU A 1 107 ? -1.369 -2.187 3.144 1.00 98.56 107 LEU A O 1
ATOM 866 N N . VAL A 1 108 ? -1.547 -0.719 1.441 1.00 98.75 108 VAL A N 1
ATOM 867 C CA . VAL A 1 108 ? -0.669 -1.439 0.516 1.00 98.75 108 VAL A CA 1
ATOM 868 C C . VAL A 1 108 ? 0.269 -0.469 -0.198 1.00 98.75 108 VAL A C 1
ATOM 870 O O . VAL A 1 108 ? -0.150 0.606 -0.620 1.00 98.75 108 VAL A O 1
ATOM 873 N N . GLY A 1 109 ? 1.543 -0.843 -0.293 1.00 98.25 109 GLY A N 1
ATOM 874 C CA . GLY A 1 109 ? 2.528 -0.178 -1.138 1.00 98.25 109 GLY A CA 1
ATOM 875 C C . GLY A 1 109 ? 2.466 -0.683 -2.581 1.00 98.25 109 GLY A C 1
ATOM 876 O O . GLY A 1 109 ? 1.913 -1.753 -2.843 1.00 98.25 109 GLY A O 1
ATOM 877 N N . SER A 1 110 ? 3.084 0.020 -3.521 1.00 97.81 110 SER A N 1
ATOM 878 C CA . SER A 1 110 ? 3.004 -0.324 -4.950 1.00 97.81 110 SER A CA 1
ATOM 879 C C . SER A 1 110 ? 3.595 -1.680 -5.350 1.00 97.81 110 SER A C 1
ATOM 881 O O . SER A 1 110 ? 3.230 -2.242 -6.382 1.00 97.81 110 SER A O 1
ATOM 883 N N . HIS A 1 111 ? 4.520 -2.232 -4.552 1.00 98.06 111 HIS A N 1
ATOM 884 C CA . HIS A 1 111 ? 5.306 -3.435 -4.873 1.00 98.06 111 HIS A CA 1
ATOM 885 C C . HIS A 1 111 ? 6.089 -3.347 -6.197 1.00 98.06 111 HIS A C 1
ATOM 887 O O . HIS A 1 111 ? 6.551 -4.372 -6.711 1.00 98.06 111 HIS A O 1
ATOM 893 N N . SER A 1 112 ? 6.261 -2.146 -6.752 1.00 96.88 112 SER A N 1
ATOM 894 C CA . SER A 1 112 ? 6.853 -1.962 -8.071 1.00 96.88 112 SER A CA 1
ATOM 895 C C . SER A 1 112 ? 8.354 -1.691 -8.020 1.00 96.88 112 SER A C 1
ATOM 897 O O . SER A 1 112 ? 8.894 -1.046 -7.112 1.00 96.88 112 SER A O 1
ATOM 899 N N . LEU A 1 113 ? 9.056 -2.165 -9.052 1.00 97.19 113 LEU A N 1
ATOM 900 C CA . LEU A 1 113 ? 10.415 -1.713 -9.331 1.00 97.19 113 LEU A CA 1
ATOM 901 C C . LEU A 1 113 ? 10.391 -0.303 -9.934 1.00 97.19 113 LEU A C 1
ATOM 903 O O . LEU A 1 113 ? 9.470 0.085 -10.657 1.00 97.19 113 LEU A O 1
ATOM 907 N N . LYS A 1 114 ? 11.470 0.447 -9.710 1.00 95.56 114 LYS A N 1
ATOM 908 C CA . LYS A 1 114 ? 11.655 1.806 -10.225 1.00 95.56 114 LYS A CA 1
ATOM 909 C C . LYS A 1 114 ? 12.700 1.836 -11.330 1.00 95.56 114 LYS A C 1
ATOM 911 O O . LYS A 1 114 ? 13.793 1.293 -11.174 1.00 95.56 114 LYS A O 1
ATOM 916 N N . ARG A 1 115 ? 12.417 2.563 -12.414 1.00 96.56 115 ARG A N 1
ATOM 917 C CA . ARG A 1 115 ? 13.444 3.026 -13.358 1.00 96.56 115 ARG A CA 1
ATOM 918 C C . ARG A 1 115 ? 13.860 4.438 -12.986 1.00 96.56 115 ARG A C 1
ATOM 920 O O . ARG A 1 115 ? 13.008 5.298 -12.763 1.00 96.56 115 ARG A O 1
ATOM 927 N N . LYS A 1 116 ? 15.167 4.703 -12.954 1.00 94.81 116 LYS A N 1
ATOM 928 C CA . LYS A 1 116 ? 15.656 6.050 -12.657 1.00 94.81 116 LYS A CA 1
ATOM 929 C C . LYS A 1 116 ? 15.175 7.035 -13.730 1.00 94.81 116 LYS A C 1
ATOM 931 O O . LYS A 1 116 ? 15.540 6.920 -14.900 1.00 94.81 116 LYS A O 1
ATOM 936 N N . LYS A 1 117 ? 14.403 8.042 -13.305 1.00 92.62 117 LYS A N 1
ATOM 937 C CA . LYS A 1 117 ? 14.037 9.191 -14.140 1.00 92.62 117 LYS A CA 1
ATOM 938 C C . LYS A 1 117 ? 15.307 9.991 -14.469 1.00 92.62 117 LYS A C 1
ATOM 940 O O . LYS A 1 117 ? 16.028 10.365 -13.538 1.00 92.62 117 LYS A O 1
ATOM 945 N N . PRO A 1 118 ? 15.616 10.232 -15.754 1.00 93.62 118 PRO A N 1
ATOM 946 C CA . PRO A 1 118 ? 16.818 10.957 -16.123 1.00 93.62 118 PRO A CA 1
ATOM 947 C C . PRO A 1 118 ? 16.704 12.445 -15.773 1.00 93.62 118 PRO A C 1
ATOM 949 O O . PRO A 1 118 ? 15.634 13.041 -15.922 1.00 93.62 118 PRO A O 1
ATOM 952 N N . LYS A 1 119 ? 17.814 13.058 -15.357 1.00 91.75 119 LYS A N 1
ATOM 953 C CA . LYS A 1 119 ? 17.928 14.516 -15.242 1.00 91.75 119 LYS A CA 1
ATOM 954 C C . LYS A 1 119 ? 18.395 15.079 -16.580 1.00 91.75 119 LYS A C 1
ATOM 956 O O . LYS A 1 119 ? 19.486 14.761 -17.043 1.00 91.75 119 LYS A O 1
ATOM 961 N N . LEU A 1 120 ? 17.554 15.884 -17.229 1.00 86.56 120 LEU A N 1
ATOM 962 C CA . LEU A 1 120 ? 17.828 16.371 -18.589 1.00 86.56 120 LEU A CA 1
ATOM 963 C C . LEU A 1 120 ? 19.038 17.317 -18.652 1.00 86.56 120 LEU A C 1
ATOM 965 O O . LEU A 1 120 ? 19.736 17.345 -19.664 1.00 86.56 120 LEU A O 1
ATOM 969 N N . GLU A 1 121 ? 19.314 18.034 -17.563 1.00 92.94 121 GLU A N 1
ATOM 970 C CA . GLU A 1 121 ? 20.475 18.920 -17.410 1.00 92.94 121 GLU A CA 1
ATOM 971 C C . GLU A 1 121 ? 21.828 18.186 -17.454 1.00 92.94 121 GLU A C 1
ATOM 973 O O . GLU A 1 121 ? 22.826 18.781 -17.851 1.00 92.94 121 GLU A O 1
ATOM 978 N N . ASP A 1 122 ? 21.857 16.879 -17.160 1.00 91.88 122 ASP A N 1
ATOM 979 C CA . ASP A 1 122 ? 23.077 16.057 -17.201 1.00 91.88 122 ASP A CA 1
ATOM 980 C C . ASP A 1 122 ? 23.501 15.685 -18.646 1.00 91.88 122 ASP A C 1
ATOM 982 O O . ASP A 1 122 ? 24.563 15.094 -18.874 1.00 91.88 122 ASP A O 1
ATOM 986 N N . GLY A 1 123 ? 22.672 16.007 -19.647 1.00 95.12 123 GLY A N 1
ATOM 987 C CA . GLY A 1 123 ? 22.922 15.735 -21.062 1.00 95.12 123 GLY A CA 1
ATOM 988 C C . GLY A 1 123 ? 22.583 14.306 -21.517 1.00 95.12 123 GLY A C 1
ATOM 989 O O . GLY A 1 123 ? 22.437 13.364 -20.737 1.00 95.12 123 GLY A O 1
ATOM 990 N N . ALA A 1 124 ? 22.469 14.122 -22.839 1.00 94.62 124 ALA A N 1
ATOM 991 C CA . ALA A 1 124 ? 21.902 12.909 -23.443 1.00 94.62 124 ALA A CA 1
ATOM 992 C C . ALA A 1 124 ? 22.643 11.607 -23.080 1.00 94.62 124 ALA A C 1
ATOM 994 O O . ALA A 1 124 ? 22.014 10.576 -22.846 1.00 94.62 124 ALA A O 1
ATOM 995 N N . LYS A 1 125 ? 23.981 11.639 -23.010 1.00 95.25 125 LYS A N 1
ATOM 996 C CA . LYS A 1 125 ? 24.792 10.450 -22.697 1.00 95.25 125 LYS A CA 1
ATOM 997 C C . LYS A 1 125 ? 24.576 9.972 -21.262 1.00 95.25 125 LYS A C 1
ATOM 999 O O . LYS A 1 125 ? 24.539 8.767 -21.021 1.00 95.25 125 LYS A O 1
ATOM 1004 N N . GLU A 1 126 ? 24.452 10.895 -20.313 1.00 95.12 126 GLU A N 1
ATOM 1005 C CA . GLU A 1 126 ? 24.198 10.532 -18.921 1.00 95.12 126 GLU A CA 1
ATOM 1006 C C . GLU A 1 126 ? 22.742 10.108 -18.730 1.00 95.12 126 GLU A C 1
ATOM 1008 O O . GLU A 1 126 ? 22.492 9.084 -18.097 1.00 95.12 126 GLU A O 1
ATOM 1013 N N . ALA A 1 127 ? 21.793 10.784 -19.385 1.00 94.44 127 ALA A N 1
ATOM 1014 C CA . ALA A 1 127 ? 20.392 10.371 -19.403 1.00 94.44 127 ALA A CA 1
ATOM 1015 C C . ALA A 1 127 ? 20.219 8.909 -19.865 1.00 94.44 127 ALA A C 1
ATOM 1017 O O . ALA A 1 127 ? 19.519 8.136 -19.212 1.00 94.44 127 ALA A O 1
ATOM 1018 N N . GLN A 1 128 ? 20.919 8.485 -20.926 1.00 94.81 128 GLN A N 1
ATOM 1019 C CA . GLN A 1 128 ? 20.906 7.090 -21.392 1.00 94.81 128 GLN A CA 1
ATOM 1020 C C . GLN A 1 128 ? 21.413 6.103 -20.329 1.00 94.81 128 GLN A C 1
ATOM 1022 O O . GLN A 1 128 ? 20.804 5.055 -20.115 1.00 94.81 128 GLN A O 1
ATOM 1027 N N . LYS A 1 129 ? 22.499 6.434 -19.618 1.00 95.50 129 LYS A N 1
ATOM 1028 C CA . LYS A 1 129 ? 23.007 5.590 -18.523 1.00 95.50 129 LYS A CA 1
ATOM 1029 C C . LYS A 1 129 ? 22.056 5.550 -17.333 1.00 95.50 129 LYS A C 1
ATOM 1031 O O . LYS A 1 129 ? 21.954 4.522 -16.671 1.00 95.50 129 LYS A O 1
ATOM 1036 N N . GLN A 1 130 ? 21.393 6.663 -17.027 1.00 95.44 130 GLN A N 1
ATOM 1037 C CA . GLN A 1 130 ? 20.411 6.733 -15.950 1.00 95.44 130 GLN A CA 1
ATOM 1038 C C . GLN A 1 130 ? 19.196 5.859 -16.274 1.00 95.44 130 GLN A C 1
ATOM 1040 O O . GLN A 1 130 ? 18.801 5.071 -15.424 1.00 95.44 130 GLN A O 1
ATOM 1045 N N . LEU A 1 131 ? 18.694 5.893 -17.511 1.00 95.19 131 LEU A N 1
ATOM 1046 C CA . LEU A 1 131 ? 17.584 5.045 -17.959 1.00 95.19 131 LEU A CA 1
ATOM 1047 C C . LEU A 1 131 ? 17.878 3.543 -17.850 1.00 95.19 131 LEU A C 1
ATOM 1049 O O . LEU A 1 131 ? 16.953 2.758 -17.664 1.00 95.19 131 LEU A O 1
ATOM 1053 N N . ALA A 1 132 ? 19.144 3.125 -17.910 1.00 95.56 132 ALA A N 1
ATOM 1054 C CA . ALA A 1 132 ? 19.526 1.728 -17.704 1.00 95.56 132 ALA A CA 1
ATOM 1055 C C . ALA A 1 132 ? 19.418 1.268 -16.234 1.00 95.56 132 ALA A C 1
ATOM 1057 O O . ALA A 1 132 ? 19.479 0.069 -15.968 1.00 95.56 132 ALA A O 1
ATOM 1058 N N . LYS A 1 133 ? 19.267 2.190 -15.272 1.00 96.81 133 LYS A N 1
ATOM 1059 C CA . LYS A 1 133 ? 19.225 1.870 -13.840 1.00 96.81 133 LYS A CA 1
ATOM 1060 C C . LYS A 1 133 ? 17.809 1.499 -13.408 1.00 96.81 133 LYS A C 1
ATOM 1062 O O . LYS A 1 133 ? 16.905 2.338 -13.435 1.00 96.81 133 LYS A O 1
ATOM 1067 N N . VAL A 1 134 ? 17.663 0.255 -12.964 1.00 96.81 134 VAL A N 1
ATOM 1068 C CA . VAL A 1 134 ? 16.483 -0.264 -12.270 1.00 96.81 134 VAL A CA 1
ATOM 1069 C C . VAL A 1 134 ? 16.850 -0.497 -10.809 1.00 96.81 134 VAL A C 1
ATOM 1071 O O . VAL A 1 134 ? 17.928 -1.015 -10.518 1.00 96.81 134 VAL A O 1
ATOM 1074 N N . SER A 1 135 ? 15.973 -0.094 -9.899 1.00 94.00 135 SER A N 1
ATOM 1075 C CA . SER A 1 135 ? 16.138 -0.274 -8.459 1.00 94.00 135 SER A CA 1
ATOM 1076 C C . SER A 1 135 ? 14.853 -0.805 -7.841 1.00 94.00 135 SER A C 1
ATOM 1078 O O . SER A 1 135 ? 13.757 -0.464 -8.281 1.00 94.00 135 SER A O 1
ATOM 1080 N N . THR A 1 136 ? 14.998 -1.605 -6.793 1.00 91.06 136 THR A N 1
ATOM 1081 C CA . THR A 1 136 ? 13.900 -1.936 -5.881 1.00 91.06 136 THR A CA 1
ATOM 1082 C C . THR A 1 136 ? 13.765 -0.839 -4.831 1.00 91.06 136 THR A C 1
ATOM 1084 O O . THR A 1 136 ? 14.732 -0.108 -4.604 1.00 91.06 136 THR A O 1
ATOM 1087 N N . GLY A 1 137 ? 12.588 -0.728 -4.213 1.00 92.00 137 GLY A N 1
ATOM 1088 C CA . GLY A 1 137 ? 12.478 -0.070 -2.921 1.00 92.00 137 GLY A CA 1
ATOM 1089 C C . GLY A 1 137 ? 11.861 -1.001 -1.884 1.00 92.00 137 GLY A C 1
ATOM 1090 O O . GLY A 1 137 ? 10.768 -1.507 -2.117 1.00 92.00 137 GLY A O 1
ATOM 1091 N N . GLY A 1 138 ? 12.570 -1.297 -0.798 1.00 94.06 138 GLY A N 1
ATOM 1092 C CA . GLY A 1 138 ? 12.202 -2.363 0.134 1.00 94.06 138 GLY A CA 1
ATOM 1093 C C . GLY A 1 138 ? 10.879 -2.116 0.852 1.00 94.06 138 GLY A C 1
ATOM 1094 O O . GLY A 1 138 ? 10.040 -3.013 0.944 1.00 94.06 138 GLY A O 1
ATOM 1095 N N . ASN A 1 139 ? 10.651 -0.879 1.281 1.00 96.38 139 ASN A N 1
ATOM 1096 C CA . ASN A 1 139 ? 9.421 -0.440 1.925 1.00 96.38 139 ASN A CA 1
ATOM 1097 C C . ASN A 1 139 ? 8.194 -0.508 1.003 1.00 96.38 139 ASN A C 1
ATOM 1099 O O . ASN A 1 139 ? 7.078 -0.610 1.509 1.00 96.38 139 ASN A O 1
ATOM 1103 N N . ARG A 1 140 ? 8.378 -0.550 -0.326 1.00 97.38 140 ARG A N 1
ATOM 1104 C CA . ARG A 1 140 ? 7.276 -0.660 -1.301 1.00 97.38 140 ARG A CA 1
ATOM 1105 C C . ARG A 1 140 ? 6.551 -2.001 -1.265 1.00 97.38 140 ARG A C 1
ATOM 1107 O O . ARG A 1 140 ? 5.421 -2.093 -1.732 1.00 97.38 140 ARG A O 1
ATOM 1114 N N . TYR A 1 141 ? 7.159 -3.042 -0.692 1.00 97.56 141 TYR A N 1
ATOM 1115 C CA . TYR A 1 141 ? 6.535 -4.362 -0.528 1.00 97.56 141 TYR A CA 1
ATOM 1116 C C . TYR A 1 141 ? 5.633 -4.455 0.714 1.00 97.56 141 TYR A C 1
ATOM 1118 O O . TYR A 1 141 ? 5.453 -5.537 1.285 1.00 97.56 141 TYR A O 1
ATOM 1126 N N . LEU A 1 142 ? 5.084 -3.327 1.171 1.00 98.00 142 LEU A N 1
ATOM 1127 C CA . LEU A 1 142 ? 4.205 -3.291 2.329 1.00 98.00 142 LEU A CA 1
ATOM 1128 C C . LEU A 1 142 ? 2.795 -3.755 1.955 1.00 98.00 142 LEU A C 1
ATOM 1130 O O . LEU A 1 142 ? 2.163 -3.202 1.066 1.00 98.00 142 LEU A O 1
ATOM 1134 N N . LEU A 1 143 ? 2.265 -4.722 2.694 1.00 98.69 143 LEU A N 1
ATOM 1135 C CA . LEU A 1 143 ? 0.830 -4.978 2.793 1.00 98.69 143 LEU A CA 1
ATOM 1136 C C . LEU A 1 143 ? 0.525 -5.143 4.274 1.00 98.69 143 LEU A C 1
ATOM 1138 O O . LEU A 1 143 ? 1.044 -6.071 4.892 1.00 98.69 143 LEU A O 1
ATOM 1142 N N . ALA A 1 144 ? -0.247 -4.241 4.864 1.00 98.69 144 ALA A N 1
ATOM 1143 C CA . ALA A 1 144 ? -0.385 -4.177 6.312 1.00 98.69 144 ALA A CA 1
ATOM 1144 C C . ALA A 1 144 ? -1.788 -3.781 6.759 1.00 98.69 144 ALA A C 1
ATOM 1146 O O . ALA A 1 144 ? -2.612 -3.321 5.970 1.00 98.69 144 ALA A O 1
ATOM 1147 N N . ARG A 1 145 ? -2.032 -3.963 8.056 1.00 98.62 145 ARG A N 1
ATOM 1148 C CA . ARG A 1 145 ? -3.205 -3.469 8.766 1.00 98.62 145 ARG A CA 1
ATOM 1149 C C . ARG A 1 145 ? -2.810 -2.854 10.098 1.00 98.62 145 ARG A C 1
ATOM 1151 O O . ARG A 1 145 ? -1.934 -3.384 10.781 1.00 98.62 145 ARG A O 1
ATOM 1158 N N . ILE A 1 146 ? -3.481 -1.778 10.491 1.00 98.69 146 ILE A N 1
ATOM 1159 C CA . ILE A 1 146 ? -3.268 -1.096 11.770 1.00 98.69 146 ILE A CA 1
ATOM 1160 C C . ILE A 1 146 ? -4.627 -0.913 12.466 1.00 98.69 146 ILE A C 1
ATOM 1162 O O . ILE A 1 146 ? -5.562 -0.428 11.827 1.00 98.69 146 ILE A O 1
ATOM 1166 N N . PRO A 1 147 ? -4.781 -1.309 13.745 1.00 98.19 147 PRO A N 1
ATOM 1167 C CA . PRO A 1 147 ? -6.000 -1.066 14.509 1.00 98.19 147 PRO A CA 1
ATOM 1168 C C . PRO A 1 147 ? -6.405 0.411 14.516 1.00 98.19 147 PRO A C 1
ATOM 1170 O O . PRO A 1 147 ? -5.606 1.285 14.863 1.00 98.19 147 PRO A O 1
ATOM 1173 N N . VAL A 1 148 ? -7.672 0.668 14.196 1.00 97.50 148 VAL A N 1
ATOM 1174 C CA . VAL A 1 148 ? -8.312 1.977 14.352 1.00 97.50 148 VAL A CA 1
ATOM 1175 C C . VAL A 1 148 ? -9.186 1.935 15.596 1.00 97.50 148 VAL A C 1
ATOM 1177 O O . VAL A 1 148 ? -9.980 1.011 15.786 1.00 97.50 148 VAL A O 1
ATOM 1180 N N . VAL A 1 149 ? -9.054 2.951 16.439 1.00 95.50 149 VAL A N 1
ATOM 1181 C CA . VAL A 1 149 ? -9.854 3.104 17.653 1.00 95.50 149 VAL A CA 1
ATOM 1182 C C . VAL A 1 149 ? -10.488 4.480 17.693 1.00 95.50 149 VAL A C 1
ATOM 1184 O O . VAL A 1 149 ? -9.874 5.469 17.294 1.00 95.50 149 VAL A O 1
ATOM 1187 N N . GLU A 1 150 ? -11.705 4.545 18.212 1.00 93.06 150 GLU A N 1
ATOM 1188 C CA . GLU A 1 150 ? -12.342 5.812 18.540 1.00 93.06 150 GLU A CA 1
ATOM 1189 C C . GLU A 1 150 ? -11.864 6.262 19.930 1.00 93.06 150 GLU A C 1
ATOM 1191 O O . GLU A 1 150 ? -11.963 5.518 20.906 1.00 93.06 150 GLU A O 1
ATOM 1196 N N . SER A 1 151 ? -11.297 7.464 20.015 1.00 89.00 151 SER A N 1
ATOM 1197 C CA . SER A 1 151 ? -10.861 8.113 21.256 1.00 89.00 151 SER A CA 1
ATOM 1198 C C . SER A 1 151 ? -11.233 9.581 21.180 1.00 89.00 151 SER A C 1
ATOM 1200 O O . SER A 1 151 ? -10.971 10.221 20.165 1.00 89.00 151 SER A O 1
ATOM 1202 N N . ASP A 1 152 ? -11.835 10.114 22.241 1.00 86.50 152 ASP A N 1
ATOM 1203 C CA . ASP A 1 152 ? -12.181 11.538 22.347 1.00 86.50 152 ASP A CA 1
ATOM 1204 C C . ASP A 1 152 ? -13.030 12.055 21.166 1.00 86.50 152 ASP A C 1
ATOM 1206 O O . ASP A 1 152 ? -12.876 13.188 20.716 1.00 86.50 152 ASP A O 1
ATOM 1210 N N . GLY A 1 153 ? -13.923 11.203 20.646 1.00 85.75 153 GLY A N 1
ATOM 1211 C CA . GLY A 1 153 ? -14.811 11.526 19.524 1.00 85.75 153 GLY A CA 1
ATOM 1212 C C . GLY A 1 153 ? -14.127 11.562 18.154 1.00 85.75 153 GLY A C 1
ATOM 1213 O O . GLY A 1 153 ? -14.675 12.144 17.226 1.00 85.75 153 GLY A O 1
ATOM 1214 N N . THR A 1 154 ? -12.932 10.978 18.012 1.00 91.75 154 THR A N 1
ATOM 1215 C CA . THR A 1 154 ? -12.208 10.903 16.736 1.00 91.75 154 THR A CA 1
ATOM 1216 C C . THR A 1 154 ? -11.502 9.555 16.553 1.00 91.75 154 THR A C 1
ATOM 1218 O O . THR A 1 154 ? -11.263 8.823 17.512 1.00 91.75 154 THR A O 1
ATOM 1221 N N . TYR A 1 155 ? -11.124 9.217 15.320 1.00 94.69 155 TYR A N 1
ATOM 1222 C CA . TYR A 1 155 ? -10.447 7.959 14.987 1.00 94.69 155 TYR A CA 1
ATOM 1223 C C . TYR A 1 155 ? -8.924 8.093 15.058 1.00 94.69 155 TYR A C 1
ATOM 1225 O O . TYR A 1 155 ? -8.345 8.947 14.393 1.00 94.69 155 TYR A O 1
ATOM 1233 N N . THR A 1 156 ? -8.238 7.242 15.816 1.00 96.31 156 THR A N 1
ATOM 1234 C CA . THR A 1 156 ? -6.768 7.215 15.911 1.00 96.31 156 THR A CA 1
ATOM 1235 C C . THR A 1 156 ? -6.231 5.803 15.699 1.00 96.31 156 THR A C 1
ATOM 1237 O O . THR A 1 156 ? -6.944 4.822 15.895 1.00 96.31 156 THR A O 1
ATOM 1240 N N . LEU A 1 157 ? -4.955 5.690 15.329 1.00 97.75 157 LEU A N 1
ATOM 1241 C CA . LEU A 1 157 ? -4.277 4.401 15.203 1.00 97.75 157 LEU A CA 1
ATOM 1242 C C . LEU A 1 157 ? -3.678 3.940 16.533 1.00 97.75 157 LEU A C 1
ATOM 1244 O O . LEU A 1 157 ? -3.119 4.746 17.288 1.00 97.75 157 LEU A O 1
ATOM 1248 N N . LYS A 1 158 ? -3.741 2.631 16.785 1.00 97.44 158 LYS A N 1
ATOM 1249 C CA . LYS A 1 158 ? -3.026 1.953 17.873 1.00 97.44 158 LYS A CA 1
ATOM 1250 C C . LYS A 1 158 ? -2.251 0.755 17.349 1.00 97.44 158 LYS A C 1
ATOM 1252 O O . LYS A 1 158 ? -2.686 0.083 16.426 1.00 97.44 158 LYS A O 1
ATOM 1257 N N . LYS A 1 159 ? -1.108 0.471 17.977 1.00 97.31 159 LYS A N 1
ATOM 1258 C CA . LYS A 1 159 ? -0.306 -0.720 17.670 1.00 97.31 159 LYS A CA 1
ATOM 1259 C C . LYS A 1 159 ? -0.962 -1.997 18.184 1.00 97.31 159 LYS A C 1
ATOM 1261 O O . LYS A 1 159 ? -1.043 -2.979 17.461 1.00 97.31 159 LYS A O 1
ATOM 1266 N N . ASP A 1 160 ? -1.470 -1.945 19.407 1.00 96.38 160 ASP A N 1
ATOM 1267 C CA . ASP A 1 160 ? -2.262 -2.996 20.026 1.00 96.38 160 ASP A CA 1
ATOM 1268 C C . ASP A 1 160 ? -3.509 -2.357 20.639 1.00 96.38 160 ASP A C 1
ATOM 1270 O O . ASP A 1 160 ? -3.445 -1.284 21.248 1.00 96.38 160 ASP A O 1
ATOM 1274 N N . ASP A 1 161 ? -4.640 -3.026 20.485 1.00 94.69 161 ASP A N 1
ATOM 1275 C CA . ASP A 1 161 ? -5.915 -2.635 21.060 1.00 94.69 161 ASP A CA 1
ATOM 1276 C C . ASP A 1 161 ? -6.663 -3.871 21.567 1.00 94.69 161 ASP A C 1
ATOM 1278 O O . ASP A 1 161 ? -6.463 -4.993 21.100 1.00 94.69 161 ASP A O 1
ATOM 1282 N N . THR A 1 162 ? -7.507 -3.691 22.574 1.00 92.56 162 THR A N 1
ATOM 1283 C CA . THR A 1 162 ? -8.402 -4.749 23.046 1.00 92.56 162 THR A CA 1
ATOM 1284 C C . THR A 1 162 ? -9.769 -4.141 23.269 1.00 92.56 162 THR A C 1
ATOM 1286 O O . THR A 1 162 ? -9.977 -3.385 24.217 1.00 92.56 162 THR A O 1
ATOM 1289 N N . GLN A 1 163 ? -10.710 -4.491 22.398 1.00 78.62 163 GLN A N 1
ATOM 1290 C CA . GLN A 1 163 ? -12.086 -4.019 22.458 1.00 78.62 163 GLN A CA 1
ATOM 1291 C C . GLN A 1 163 ? -13.026 -5.207 22.547 1.00 78.62 163 GLN A C 1
ATOM 1293 O O . GLN A 1 163 ? -12.925 -6.156 21.780 1.00 78.62 163 GLN A O 1
ATOM 1298 N N . LYS A 1 164 ? -13.958 -5.155 23.505 1.00 80.25 164 LYS A N 1
ATOM 1299 C CA . LYS A 1 164 ? -14.981 -6.198 23.715 1.00 80.25 164 LYS A CA 1
ATOM 1300 C C . LYS A 1 164 ? -14.403 -7.621 23.861 1.00 80.25 164 LYS A C 1
ATOM 1302 O O . LYS A 1 164 ? -15.068 -8.592 23.532 1.00 80.25 164 LYS A O 1
ATOM 1307 N N . GLY A 1 165 ? -13.180 -7.737 24.386 1.00 83.19 165 GLY A N 1
ATOM 1308 C CA . GLY A 1 165 ? -12.485 -9.015 24.577 1.00 83.19 165 GLY A CA 1
ATOM 1309 C C . GLY A 1 165 ? -11.728 -9.526 23.347 1.00 83.19 165 GLY A C 1
ATOM 1310 O O . GLY A 1 165 ? -11.016 -10.519 23.458 1.00 83.19 165 GLY A O 1
ATOM 1311 N N . GLU A 1 166 ? -11.818 -8.839 22.208 1.00 86.88 166 GLU A N 1
ATOM 1312 C CA . GLU A 1 166 ? -11.047 -9.148 21.007 1.00 86.88 166 GLU A CA 1
ATOM 1313 C C . GLU A 1 166 ? -9.772 -8.308 20.978 1.00 86.88 166 GLU A C 1
ATOM 1315 O O . GLU A 1 166 ? -9.813 -7.074 21.040 1.00 86.88 166 GLU A O 1
ATOM 1320 N N . ARG A 1 167 ? -8.622 -8.981 20.888 1.00 93.31 167 ARG A N 1
ATOM 1321 C CA . ARG A 1 167 ? -7.333 -8.319 20.700 1.00 93.31 167 ARG A CA 1
ATOM 1322 C C . ARG A 1 167 ? -7.137 -8.007 19.220 1.00 93.31 167 ARG A C 1
ATOM 1324 O O . ARG A 1 167 ? -7.327 -8.874 18.373 1.00 93.31 167 ARG A O 1
ATOM 1331 N N . ARG A 1 168 ? -6.703 -6.785 18.929 1.00 95.50 168 ARG A N 1
ATOM 1332 C CA . ARG A 1 168 ? -6.281 -6.341 17.602 1.00 95.50 168 ARG A CA 1
ATOM 1333 C C . ARG A 1 168 ? -4.846 -5.851 17.666 1.00 95.50 168 ARG A C 1
ATOM 1335 O O . ARG A 1 168 ? -4.500 -5.092 18.567 1.00 95.50 168 ARG A O 1
ATOM 1342 N N . THR A 1 169 ? -4.027 -6.258 16.708 1.00 97.00 169 THR A N 1
ATOM 1343 C CA . THR A 1 169 ? -2.607 -5.894 16.654 1.00 97.00 169 THR A CA 1
ATOM 1344 C C . THR A 1 169 ? -2.252 -5.466 15.234 1.00 97.00 169 THR A C 1
ATOM 1346 O O . THR A 1 169 ? -2.741 -6.035 14.257 1.00 97.00 169 THR A O 1
ATOM 1349 N N . ALA A 1 170 ? -1.433 -4.423 15.116 1.00 98.44 170 ALA A N 1
ATOM 1350 C CA . ALA A 1 170 ? -0.875 -3.990 13.847 1.00 98.44 170 ALA A CA 1
ATOM 1351 C C . ALA A 1 170 ? -0.004 -5.106 13.269 1.00 98.44 170 ALA A C 1
ATOM 1353 O O . ALA A 1 170 ? 0.834 -5.678 13.971 1.00 98.44 170 ALA A O 1
ATOM 1354 N N . ALA A 1 171 ? -0.211 -5.417 11.995 1.00 98.44 171 ALA A N 1
ATOM 1355 C CA . ALA A 1 171 ? 0.438 -6.545 11.354 1.00 98.44 171 ALA A CA 1
ATOM 1356 C C . ALA A 1 171 ? 0.758 -6.245 9.894 1.00 98.44 171 ALA A C 1
ATOM 1358 O O . ALA A 1 171 ? 0.030 -5.511 9.227 1.00 98.44 171 ALA A O 1
ATOM 1359 N N . GLN A 1 172 ? 1.827 -6.849 9.383 1.00 98.44 172 GLN A N 1
ATOM 1360 C CA . GLN A 1 172 ? 2.241 -6.719 7.986 1.00 98.44 172 GLN A CA 1
ATOM 1361 C C . GLN A 1 172 ? 2.538 -8.079 7.368 1.00 98.44 172 GLN A C 1
ATOM 1363 O O . GLN A 1 172 ? 2.953 -9.013 8.057 1.00 98.44 172 GLN A O 1
ATOM 1368 N N . LEU A 1 173 ? 2.348 -8.196 6.058 1.00 98.62 173 LEU A N 1
ATOM 1369 C CA . LEU A 1 173 ? 2.684 -9.392 5.307 1.00 98.62 173 LEU A CA 1
ATOM 1370 C C . LEU A 1 173 ? 4.174 -9.690 5.438 1.00 98.62 173 LEU A C 1
ATOM 1372 O O . LEU A 1 173 ? 5.023 -8.814 5.271 1.00 98.62 173 LEU A O 1
ATOM 1376 N N . ARG A 1 174 ? 4.484 -10.951 5.740 1.00 97.94 174 ARG A N 1
ATOM 1377 C CA . ARG A 1 174 ? 5.856 -11.418 5.905 1.00 97.94 174 ARG A CA 1
ATOM 1378 C C . ARG A 1 174 ? 6.680 -11.105 4.657 1.00 97.94 174 ARG A C 1
ATOM 1380 O O . ARG A 1 174 ? 6.336 -11.537 3.557 1.00 97.94 174 ARG A O 1
ATOM 1387 N N . GLY A 1 175 ? 7.800 -10.422 4.857 1.00 96.56 175 GLY A N 1
ATOM 1388 C CA . GLY A 1 175 ? 8.695 -10.004 3.789 1.00 96.56 175 GLY A CA 1
ATOM 1389 C C . GLY A 1 175 ? 9.953 -9.322 4.308 1.00 96.56 175 GLY A C 1
ATOM 1390 O O . GLY A 1 175 ? 10.241 -9.343 5.505 1.00 96.56 175 GLY A O 1
ATOM 1391 N N . ASN A 1 176 ? 10.713 -8.757 3.379 1.00 95.19 176 ASN A N 1
ATOM 1392 C CA . ASN A 1 176 ? 11.938 -8.002 3.599 1.00 95.19 176 ASN A CA 1
ATOM 1393 C C . ASN A 1 176 ? 12.139 -6.991 2.453 1.00 95.19 176 ASN A C 1
ATOM 1395 O O . ASN A 1 176 ? 11.258 -6.787 1.619 1.00 95.19 176 ASN A O 1
ATOM 1399 N N . ALA A 1 177 ? 13.317 -6.374 2.395 1.00 94.19 177 ALA A N 1
ATOM 1400 C CA . ALA A 1 177 ? 13.646 -5.349 1.411 1.00 94.19 177 ALA A CA 1
ATOM 1401 C C . ALA A 1 177 ? 13.664 -5.829 -0.061 1.00 94.19 177 ALA A C 1
ATOM 1403 O O . ALA A 1 177 ? 13.775 -5.023 -0.984 1.00 94.19 177 ALA A O 1
ATOM 1404 N N . GLN A 1 178 ? 13.576 -7.136 -0.313 1.00 94.44 178 GLN A N 1
ATOM 1405 C CA . GLN A 1 178 ? 13.593 -7.718 -1.658 1.00 94.44 178 GLN A CA 1
ATOM 1406 C C . GLN A 1 178 ? 12.219 -8.224 -2.113 1.00 94.44 178 GLN A C 1
ATOM 1408 O O . GLN A 1 178 ? 12.070 -8.597 -3.276 1.00 94.44 178 GLN A O 1
ATOM 1413 N N . GLY A 1 179 ? 11.228 -8.273 -1.223 1.00 96.56 179 GLY A N 1
ATOM 1414 C CA . GLY A 1 179 ? 9.903 -8.787 -1.538 1.00 96.56 179 GLY A CA 1
ATOM 1415 C C . GLY A 1 1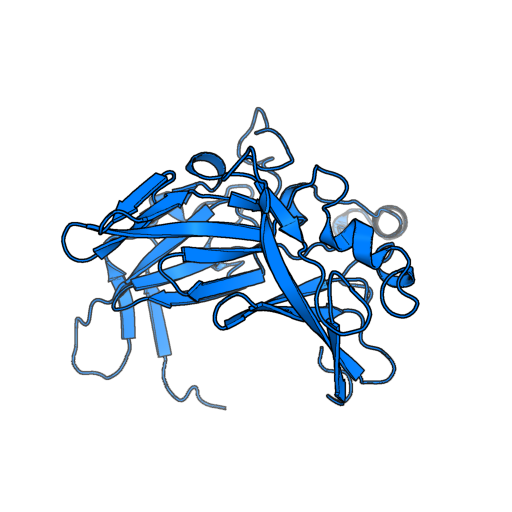79 ? 9.167 -9.313 -0.315 1.00 96.56 179 GLY A C 1
ATOM 1416 O O . GLY A 1 179 ? 9.621 -9.201 0.822 1.00 96.56 179 GLY A O 1
ATOM 1417 N N . ASN A 1 180 ? 8.022 -9.937 -0.547 1.00 98.00 180 ASN A N 1
ATOM 1418 C CA . ASN A 1 180 ? 7.192 -10.513 0.502 1.00 98.00 180 ASN A CA 1
ATOM 1419 C C . ASN A 1 180 ? 6.534 -11.816 0.026 1.00 98.00 180 ASN A C 1
ATOM 1421 O O . ASN A 1 180 ? 6.780 -12.297 -1.083 1.00 98.00 180 ASN A O 1
ATOM 1425 N N . ASP A 1 181 ? 5.692 -12.406 0.871 1.00 98.31 181 ASP A N 1
ATOM 1426 C CA . ASP A 1 181 ? 4.964 -13.630 0.535 1.00 98.31 181 ASP A CA 1
ATOM 1427 C C . ASP A 1 181 ? 4.116 -13.496 -0.751 1.00 98.31 181 ASP A C 1
ATOM 1429 O O . ASP A 1 181 ? 3.936 -14.495 -1.451 1.00 98.31 181 ASP A O 1
ATOM 1433 N N . LEU A 1 182 ? 3.641 -12.290 -1.101 1.00 98.62 182 LEU A N 1
ATOM 1434 C CA . LEU A 1 182 ? 2.897 -12.033 -2.339 1.00 98.62 182 LEU A CA 1
ATOM 1435 C C . LEU A 1 182 ? 3.806 -12.113 -3.567 1.00 98.62 182 LEU A C 1
ATOM 1437 O O . LEU A 1 182 ? 3.531 -12.908 -4.466 1.00 98.62 182 LEU A O 1
ATOM 1441 N N . THR A 1 183 ? 4.908 -11.361 -3.609 1.00 98.19 183 THR A N 1
ATOM 1442 C CA . THR A 1 183 ? 5.826 -11.411 -4.763 1.00 98.19 183 THR A CA 1
ATOM 1443 C C . THR A 1 183 ? 6.463 -12.793 -4.917 1.00 98.19 183 THR A C 1
ATOM 1445 O O . THR A 1 183 ? 6.615 -13.283 -6.038 1.00 98.19 183 THR A O 1
ATOM 1448 N N . ALA A 1 184 ? 6.733 -13.487 -3.806 1.00 98.25 184 ALA A N 1
ATOM 1449 C CA . ALA A 1 184 ? 7.183 -14.874 -3.824 1.00 98.25 184 ALA A CA 1
ATOM 1450 C C . ALA A 1 184 ? 6.141 -15.811 -4.458 1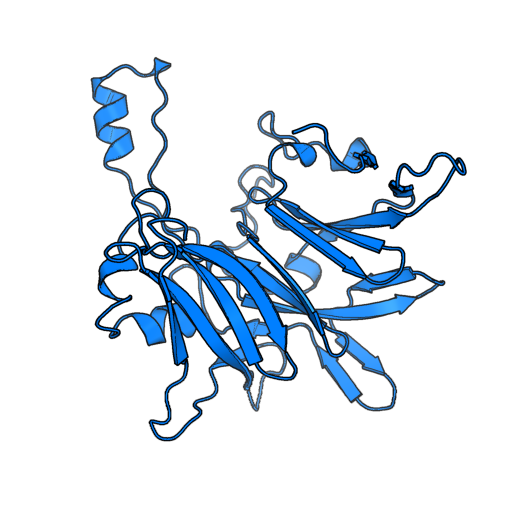.00 98.25 184 ALA A C 1
ATOM 1452 O O . ALA A 1 184 ? 6.486 -16.607 -5.333 1.00 98.25 184 ALA A O 1
ATOM 1453 N N . ALA A 1 185 ? 4.865 -15.696 -4.071 1.00 98.06 185 ALA A N 1
ATOM 1454 C CA . ALA A 1 185 ? 3.784 -16.501 -4.640 1.00 98.06 185 ALA A CA 1
ATOM 1455 C C . ALA A 1 185 ? 3.549 -16.223 -6.137 1.00 98.06 185 ALA A C 1
ATOM 1457 O O . ALA A 1 185 ? 3.207 -17.138 -6.889 1.00 98.06 185 ALA A O 1
ATOM 1458 N N . LEU A 1 186 ? 3.750 -14.978 -6.575 1.00 98.50 186 LEU A N 1
ATOM 1459 C CA . LEU A 1 186 ? 3.570 -14.556 -7.966 1.00 98.50 186 LEU A CA 1
ATOM 1460 C C . LEU A 1 186 ? 4.762 -14.889 -8.873 1.00 98.50 186 LEU A C 1
ATOM 1462 O O . LEU A 1 186 ? 4.594 -14.929 -10.089 1.00 98.50 186 LEU A O 1
ATOM 1466 N N . SER A 1 187 ? 5.946 -15.163 -8.319 1.00 97.62 187 SER A N 1
ATOM 1467 C CA . SER A 1 187 ? 7.171 -15.417 -9.099 1.00 97.62 187 SER A CA 1
ATOM 1468 C C . SER A 1 187 ? 7.049 -16.561 -10.113 1.00 97.62 187 SER A C 1
ATOM 1470 O O . SER A 1 187 ? 7.603 -16.481 -11.208 1.00 97.62 187 SER A O 1
ATOM 1472 N N . GLY A 1 188 ? 6.284 -17.603 -9.776 1.00 95.19 188 GLY A N 1
ATOM 1473 C CA . GLY A 1 188 ? 5.986 -18.730 -10.662 1.00 95.19 188 GLY A CA 1
ATOM 1474 C C . GLY A 1 188 ? 4.725 -18.553 -11.513 1.00 95.19 188 GLY A C 1
ATOM 1475 O O . GLY A 1 188 ? 4.373 -19.458 -12.269 1.00 95.19 188 GLY A O 1
ATOM 1476 N N . ASP A 1 189 ? 4.010 -17.432 -11.387 1.00 97.88 189 ASP A N 1
ATOM 1477 C CA . ASP A 1 189 ? 2.774 -17.211 -12.128 1.00 97.88 189 ASP A CA 1
ATOM 1478 C C . ASP A 1 189 ? 3.051 -16.921 -13.604 1.00 97.88 189 ASP A C 1
ATOM 1480 O O . ASP A 1 189 ? 3.796 -16.007 -13.951 1.00 97.88 189 ASP A O 1
ATOM 1484 N N . ARG A 1 190 ? 2.376 -17.644 -14.499 1.00 97.12 190 ARG A N 1
ATOM 1485 C CA . ARG A 1 190 ? 2.587 -17.506 -15.948 1.00 97.12 190 ARG A CA 1
ATOM 1486 C C . ARG A 1 190 ? 2.170 -16.152 -16.537 1.00 97.12 190 ARG A C 1
ATOM 1488 O O . ARG A 1 190 ? 2.592 -15.836 -17.644 1.00 97.12 190 ARG A O 1
ATOM 1495 N N . HIS A 1 191 ? 1.288 -15.406 -15.870 1.00 97.94 191 HIS A N 1
ATOM 1496 C CA . HIS A 1 191 ? 0.833 -14.098 -16.346 1.00 97.94 191 HIS A CA 1
ATOM 1497 C C . HIS A 1 191 ? 1.582 -12.959 -15.652 1.00 97.94 191 HIS A C 1
ATOM 1499 O O . HIS A 1 191 ? 1.880 -11.969 -16.307 1.00 97.94 191 HIS A O 1
ATOM 1505 N N . LEU A 1 192 ? 1.884 -13.098 -14.357 1.00 98.31 192 LEU A N 1
ATOM 1506 C CA . LEU A 1 192 ? 2.433 -12.014 -13.533 1.00 98.31 192 LEU A CA 1
ATOM 1507 C C . LEU A 1 192 ? 3.934 -12.142 -13.260 1.00 98.31 192 LEU A C 1
ATOM 1509 O O . LEU A 1 192 ? 4.626 -11.128 -13.234 1.00 98.31 192 LEU A O 1
ATOM 1513 N N . GLY A 1 193 ? 4.462 -13.362 -13.129 1.00 98.38 193 GLY A N 1
ATOM 1514 C CA . GLY A 1 193 ? 5.875 -13.617 -12.833 1.00 98.38 193 GLY A CA 1
ATOM 1515 C C . GLY A 1 193 ? 6.853 -12.885 -13.766 1.00 98.38 193 GLY A C 1
ATOM 1516 O O . GLY A 1 193 ? 7.754 -12.212 -13.263 1.00 98.38 193 GLY A O 1
ATOM 1517 N N . PRO A 1 194 ? 6.660 -12.906 -15.105 1.00 98.06 194 PRO A N 1
ATOM 1518 C CA . PRO A 1 194 ? 7.525 -12.179 -16.040 1.00 98.06 194 PRO A CA 1
ATOM 1519 C C . PRO A 1 194 ? 7.574 -10.656 -15.832 1.00 98.06 194 PRO A C 1
ATOM 1521 O O . PRO A 1 194 ? 8.52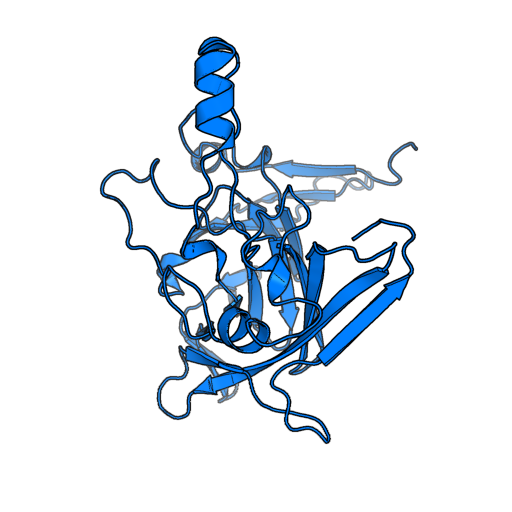5 -10.016 -16.275 1.00 98.06 194 PRO A O 1
ATOM 1524 N N . PHE A 1 195 ? 6.572 -10.074 -15.169 1.00 98.31 195 PHE A N 1
ATOM 1525 C CA . PHE A 1 195 ? 6.439 -8.629 -14.975 1.00 98.31 195 PHE A CA 1
ATOM 1526 C C . PHE A 1 195 ? 6.969 -8.141 -13.624 1.00 98.31 195 PHE A C 1
ATOM 1528 O O . PHE A 1 195 ? 7.151 -6.939 -13.455 1.00 98.31 195 PHE A O 1
ATOM 1535 N N . LEU A 1 196 ? 7.297 -9.044 -12.691 1.00 98.06 196 LEU A N 1
ATOM 1536 C CA . LEU A 1 196 ? 7.914 -8.681 -11.405 1.00 98.06 196 LEU A CA 1
ATOM 1537 C C . LEU A 1 196 ? 9.327 -8.096 -11.567 1.00 98.06 196 LEU A C 1
ATOM 1539 O O . LEU A 1 196 ? 9.796 -7.357 -10.710 1.00 98.06 196 LEU A O 1
ATOM 1543 N N . ALA A 1 197 ? 10.016 -8.422 -12.666 1.00 96.50 197 ALA A N 1
ATOM 1544 C CA . ALA A 1 197 ? 11.345 -7.895 -12.983 1.00 96.50 197 ALA A CA 1
ATOM 1545 C C . ALA A 1 197 ? 11.306 -6.598 -13.818 1.00 96.50 197 ALA A C 1
ATOM 1547 O O . ALA A 1 197 ? 12.356 -6.077 -14.201 1.00 96.50 197 ALA A O 1
ATOM 1548 N N . ILE A 1 198 ? 10.111 -6.085 -14.127 1.00 98.00 198 ILE A N 1
ATOM 1549 C CA . ILE A 1 198 ? 9.901 -4.898 -14.958 1.00 98.00 198 ILE A CA 1
ATOM 1550 C C . ILE A 1 198 ? 9.474 -3.735 -14.044 1.00 98.00 198 ILE A C 1
ATOM 1552 O O . ILE A 1 198 ? 8.661 -3.943 -13.147 1.00 98.00 198 ILE A O 1
ATOM 1556 N N . PRO A 1 199 ? 10.000 -2.512 -14.231 1.00 97.88 199 PRO A N 1
ATOM 1557 C CA . PRO A 1 199 ? 9.523 -1.337 -13.502 1.00 97.88 199 PRO A CA 1
ATOM 1558 C C . PRO A 1 199 ? 8.037 -1.043 -13.727 1.00 97.88 199 PRO A C 1
ATOM 1560 O O . PRO A 1 199 ? 7.557 -1.183 -14.850 1.00 97.88 199 PRO A O 1
ATOM 1563 N N . GLY A 1 200 ? 7.325 -0.562 -12.703 1.00 96.50 200 GLY A N 1
ATOM 1564 C CA . GLY A 1 200 ? 5.874 -0.305 -12.783 1.00 96.50 200 GLY A CA 1
ATOM 1565 C C . GLY A 1 200 ? 5.498 0.636 -13.935 1.00 96.50 200 GLY A C 1
ATOM 1566 O O . GLY A 1 200 ? 4.673 0.316 -14.793 1.00 96.50 200 GLY A O 1
ATOM 1567 N N . LYS A 1 201 ? 6.261 1.726 -14.091 1.00 94.50 201 LYS A N 1
ATOM 1568 C CA . LYS A 1 201 ? 6.106 2.701 -15.192 1.00 94.50 201 LYS A CA 1
ATOM 1569 C C . LYS A 1 201 ? 6.416 2.148 -16.593 1.00 94.50 201 LYS A C 1
ATOM 1571 O O . LYS A 1 201 ? 6.091 2.804 -17.578 1.00 94.50 201 LYS A O 1
ATOM 1576 N N . ASP A 1 202 ? 6.981 0.946 -16.683 1.00 96.75 202 ASP A N 1
ATOM 1577 C CA . ASP A 1 202 ? 7.245 0.218 -17.928 1.00 96.75 202 ASP A CA 1
ATOM 1578 C C . ASP A 1 202 ? 6.253 -0.947 -18.135 1.00 96.75 202 ASP A C 1
ATOM 1580 O O . ASP A 1 202 ? 6.576 -1.911 -18.832 1.00 96.75 202 ASP A O 1
ATOM 1584 N N . ASN A 1 203 ? 5.055 -0.872 -17.536 1.00 96.69 203 ASN A N 1
ATOM 1585 C CA . ASN A 1 203 ? 4.042 -1.939 -17.508 1.00 96.69 203 ASN A CA 1
ATOM 1586 C C . ASN A 1 203 ? 4.452 -3.161 -16.663 1.00 96.69 203 ASN A C 1
ATOM 1588 O O . ASN A 1 203 ? 3.994 -4.275 -16.914 1.00 96.69 203 ASN A O 1
ATOM 1592 N N . GLY A 1 204 ? 5.346 -2.968 -15.693 1.00 98.00 204 GLY A N 1
ATOM 1593 C CA . GLY A 1 204 ? 5.678 -3.975 -14.691 1.00 98.00 204 GLY A CA 1
ATOM 1594 C C . GLY A 1 204 ? 4.567 -4.191 -13.670 1.00 98.00 204 GLY A C 1
ATOM 1595 O O . GLY A 1 204 ? 3.498 -3.594 -13.765 1.00 98.00 204 GLY A O 1
ATOM 1596 N N . PHE A 1 205 ? 4.823 -5.064 -12.697 1.00 98.50 205 PHE A N 1
ATOM 1597 C CA . PHE A 1 205 ? 3.907 -5.264 -11.576 1.00 98.50 205 PHE A CA 1
ATOM 1598 C C . PHE A 1 205 ? 3.808 -3.988 -10.733 1.00 98.50 205 PHE A C 1
ATOM 1600 O O . PHE A 1 205 ? 4.833 -3.490 -10.266 1.00 98.50 205 PHE A O 1
ATOM 1607 N N . ASP A 1 206 ? 2.591 -3.469 -10.579 1.00 98.50 206 ASP A N 1
ATOM 1608 C CA . ASP A 1 206 ? 2.326 -2.200 -9.901 1.00 98.50 206 ASP A CA 1
ATOM 1609 C C . ASP A 1 206 ? 0.910 -2.210 -9.311 1.00 98.50 206 ASP A C 1
ATOM 1611 O O . ASP A 1 206 ? -0.072 -2.333 -10.052 1.00 98.50 206 ASP A O 1
ATOM 1615 N N . ILE A 1 207 ? 0.811 -2.150 -7.983 1.00 98.62 207 ILE A N 1
ATOM 1616 C CA . ILE A 1 207 ? -0.457 -2.087 -7.251 1.00 98.62 207 ILE A CA 1
ATOM 1617 C C . ILE A 1 207 ? -0.821 -0.615 -7.073 1.00 98.62 207 ILE A C 1
ATOM 1619 O O . ILE A 1 207 ? -0.058 0.117 -6.461 1.00 98.62 207 ILE A O 1
ATOM 1623 N N . GLU A 1 208 ? -2.002 -0.212 -7.543 1.00 97.56 208 GLU A N 1
ATOM 1624 C CA . GLU A 1 208 ? -2.516 1.161 -7.387 1.00 97.56 208 GLU A CA 1
ATOM 1625 C C . GLU A 1 208 ? -3.942 1.201 -6.808 1.00 97.56 208 GLU A C 1
ATOM 1627 O O . GLU A 1 208 ? -4.730 2.113 -7.050 1.00 97.56 208 GLU A O 1
ATOM 1632 N N . GLY A 1 209 ? -4.325 0.162 -6.064 1.00 97.19 209 GLY A N 1
ATOM 1633 C CA . GLY A 1 209 ? -5.620 0.143 -5.401 1.00 97.19 209 GLY A CA 1
ATOM 1634 C C . GLY A 1 209 ? -5.784 -0.999 -4.412 1.00 97.19 209 GLY A C 1
ATOM 1635 O O . GLY A 1 209 ? -5.206 -2.078 -4.564 1.00 97.19 209 GLY A O 1
ATOM 1636 N N . LEU A 1 210 ? -6.623 -0.761 -3.408 1.00 98.75 210 LEU A N 1
ATOM 1637 C CA . LEU A 1 210 ? -6.962 -1.715 -2.362 1.00 98.75 210 LEU A CA 1
ATOM 1638 C C . LEU A 1 210 ? -8.455 -1.634 -2.056 1.00 98.75 210 LEU A C 1
ATOM 1640 O O . LEU A 1 210 ? -8.993 -0.546 -1.887 1.00 98.75 210 LEU A O 1
ATOM 1644 N N . ALA A 1 211 ? -9.095 -2.794 -1.950 1.00 98.62 211 ALA A N 1
ATOM 1645 C CA . ALA A 1 211 ? -10.409 -2.938 -1.340 1.00 98.62 211 ALA A CA 1
ATOM 1646 C C . ALA A 1 211 ? -10.425 -4.165 -0.422 1.00 98.62 211 ALA A C 1
ATOM 1648 O O . ALA A 1 211 ? -9.789 -5.181 -0.712 1.00 98.62 211 ALA A O 1
ATOM 1649 N N . VAL A 1 212 ? -11.164 -4.092 0.675 1.00 98.50 212 VAL A N 1
ATOM 1650 C CA . VAL A 1 212 ? -11.290 -5.130 1.693 1.00 98.50 212 VAL A CA 1
ATOM 1651 C C . VAL A 1 212 ? -12.761 -5.514 1.798 1.00 98.50 212 VAL A C 1
ATOM 1653 O O . VAL A 1 212 ? -13.639 -4.669 1.931 1.00 98.50 212 VAL A O 1
ATOM 1656 N N . ALA A 1 213 ? -13.049 -6.812 1.738 1.00 97.56 213 ALA A N 1
ATOM 1657 C CA . ALA A 1 213 ? -14.391 -7.340 1.954 1.00 97.56 213 ALA A CA 1
ATOM 1658 C C . ALA A 1 213 ? -14.321 -8.543 2.899 1.00 97.56 213 ALA A C 1
ATOM 1660 O O . ALA A 1 213 ? -13.934 -9.650 2.507 1.00 97.56 213 ALA A O 1
ATOM 1661 N N . GLY A 1 214 ? -14.686 -8.322 4.164 1.00 95.75 214 GLY A N 1
ATOM 1662 C CA . GLY A 1 214 ? -14.530 -9.320 5.219 1.00 95.75 214 GLY A CA 1
ATOM 1663 C C . GLY A 1 214 ? -13.058 -9.696 5.418 1.00 95.75 214 GLY A C 1
ATOM 1664 O O . GLY A 1 214 ? -12.253 -8.870 5.837 1.00 95.75 214 GLY A O 1
ATOM 1665 N N . GLU A 1 215 ? -12.705 -10.947 5.114 1.00 95.25 215 GLU A N 1
ATOM 1666 C CA . GLU A 1 215 ? -11.329 -11.469 5.221 1.00 95.25 215 GLU A CA 1
ATOM 1667 C C . GLU A 1 215 ? -10.537 -11.389 3.901 1.00 95.25 215 GLU A C 1
ATOM 1669 O O . GLU A 1 215 ? -9.362 -11.759 3.850 1.00 95.25 215 GLU A O 1
ATOM 1674 N N . ARG A 1 216 ? -11.179 -10.952 2.809 1.00 97.94 216 ARG A N 1
ATOM 1675 C CA . ARG A 1 216 ? -10.577 -10.892 1.471 1.00 97.94 216 ARG A CA 1
ATOM 1676 C C . ARG A 1 216 ? -10.067 -9.494 1.183 1.00 97.94 216 ARG A C 1
ATOM 1678 O O . ARG A 1 216 ? -10.768 -8.516 1.425 1.00 97.94 216 ARG A O 1
ATOM 1685 N N . LEU A 1 217 ? -8.883 -9.423 0.594 1.00 98.75 217 LEU A N 1
ATOM 1686 C CA . LEU A 1 217 ? -8.324 -8.203 0.030 1.00 98.75 217 LEU A CA 1
ATOM 1687 C C . LEU A 1 217 ? -8.290 -8.320 -1.486 1.00 98.75 217 LEU A C 1
ATOM 1689 O O . LEU A 1 217 ? -7.933 -9.370 -2.019 1.00 98.75 217 LEU A O 1
ATOM 1693 N N . PHE A 1 218 ? -8.603 -7.222 -2.156 1.00 98.81 218 PHE A N 1
ATOM 1694 C CA . PHE A 1 218 ? -8.570 -7.059 -3.599 1.00 98.81 218 PHE A CA 1
ATOM 1695 C C . PHE A 1 218 ? -7.549 -5.977 -3.938 1.00 98.81 218 PHE A C 1
ATOM 1697 O O . PHE A 1 218 ? -7.729 -4.814 -3.585 1.00 98.81 218 PHE A O 1
ATOM 1704 N N . LEU A 1 219 ? -6.465 -6.376 -4.597 1.00 98.81 219 LEU A N 1
ATOM 1705 C CA . LEU A 1 219 ? -5.368 -5.506 -5.006 1.00 98.81 219 LEU A CA 1
ATOM 1706 C C . LEU A 1 219 ? -5.570 -5.139 -6.476 1.00 98.81 219 LEU A C 1
ATOM 1708 O O . LEU A 1 219 ? -5.502 -6.015 -7.345 1.00 98.81 219 LEU A O 1
ATOM 1712 N N . GLY A 1 220 ? -5.861 -3.868 -6.739 1.00 98.44 220 GLY A N 1
ATOM 1713 C CA . GLY A 1 220 ? -5.986 -3.325 -8.088 1.00 98.44 220 GLY A CA 1
ATOM 1714 C C . GLY A 1 220 ? -4.609 -3.138 -8.710 1.00 98.44 220 GLY A C 1
ATOM 1715 O O . GLY A 1 220 ? -3.739 -2.519 -8.098 1.00 98.44 220 GLY A O 1
ATOM 1716 N N . LEU A 1 221 ? -4.397 -3.698 -9.901 1.00 98.50 221 LEU A N 1
ATOM 1717 C CA . LEU A 1 221 ? -3.122 -3.599 -10.600 1.00 98.50 221 LEU A CA 1
ATOM 1718 C C . LEU A 1 221 ? -3.206 -2.569 -11.722 1.00 98.50 221 LEU A C 1
ATOM 1720 O O . LEU A 1 221 ? -3.850 -2.840 -12.735 1.00 98.50 221 LEU A O 1
ATOM 1724 N N . ARG A 1 222 ? -2.442 -1.478 -11.602 1.00 97.44 222 ARG A N 1
ATOM 1725 C CA . ARG A 1 222 ? -2.140 -0.613 -12.750 1.00 97.44 222 ARG A CA 1
ATOM 1726 C C . ARG A 1 222 ? -1.422 -1.399 -13.841 1.00 97.44 222 ARG A C 1
ATOM 1728 O O . ARG A 1 222 ? -1.633 -1.182 -15.033 1.00 97.44 222 ARG A O 1
ATOM 1735 N N . GLY A 1 223 ? -0.511 -2.278 -13.431 1.00 96.12 223 GLY A N 1
ATOM 1736 C CA . GLY A 1 223 ? 0.313 -3.075 -14.322 1.00 96.12 223 GLY A CA 1
ATOM 1737 C C . GLY A 1 223 ? 0.557 -4.480 -13.765 1.00 96.12 223 GLY A C 1
ATOM 1738 O O . GLY A 1 223 ? 0.646 -4.664 -12.549 1.00 96.12 223 GLY A O 1
ATOM 1739 N N . PRO A 1 224 ? 0.674 -5.498 -14.633 1.00 97.50 224 PRO A N 1
ATOM 1740 C CA . PRO A 1 224 ? 0.703 -5.392 -16.090 1.00 97.50 224 PRO A CA 1
ATOM 1741 C C . PRO A 1 224 ? -0.688 -5.382 -16.738 1.00 97.50 224 PRO A C 1
ATOM 1743 O O . PRO A 1 224 ? -1.566 -6.166 -16.377 1.00 97.50 224 PRO A O 1
ATOM 1746 N N . VAL A 1 225 ? -0.841 -4.588 -17.799 1.00 96.50 225 VAL A N 1
ATOM 1747 C CA . VAL A 1 225 ? -1.988 -4.666 -18.714 1.00 96.50 225 VAL A CA 1
ATOM 1748 C C . VAL A 1 225 ? -1.646 -5.578 -19.890 1.00 96.50 225 VAL A C 1
ATOM 1750 O O . VAL A 1 225 ? -0.688 -5.347 -20.636 1.00 96.50 225 VAL A O 1
ATOM 1753 N N . LEU A 1 226 ? -2.443 -6.628 -20.094 1.00 96.50 226 LEU A N 1
ATOM 1754 C CA . LEU A 1 226 ? -2.188 -7.663 -21.098 1.00 96.50 226 LEU A CA 1
ATOM 1755 C C . LEU A 1 226 ? -3.205 -7.564 -22.232 1.00 96.50 226 LEU A C 1
ATOM 1757 O O . LEU A 1 226 ? -4.333 -8.022 -22.098 1.00 96.50 226 LEU A O 1
ATOM 1761 N N . ARG A 1 227 ? -2.823 -6.988 -23.381 1.00 95.75 227 ARG A N 1
ATOM 1762 C CA . ARG A 1 227 ? -3.718 -6.860 -24.560 1.00 95.75 227 ARG A CA 1
ATOM 1763 C C . ARG A 1 227 ? -5.068 -6.195 -24.209 1.00 95.75 227 ARG A C 1
ATOM 1765 O O . ARG A 1 227 ? -6.115 -6.623 -24.691 1.00 95.75 227 ARG A O 1
ATOM 1772 N N . GLY A 1 228 ? -5.024 -5.172 -23.355 1.00 95.31 228 GLY A N 1
ATOM 1773 C CA . GLY A 1 228 ? -6.190 -4.423 -22.868 1.00 95.31 228 GLY A CA 1
ATOM 1774 C C . GLY A 1 228 ? -6.822 -4.965 -21.582 1.00 95.31 228 GLY A C 1
ATOM 1775 O O . GLY A 1 228 ? -7.654 -4.282 -20.989 1.00 95.31 228 GLY A O 1
ATOM 1776 N N . TRP A 1 229 ? -6.407 -6.150 -21.130 1.00 97.81 229 TRP A N 1
ATOM 1777 C CA . TRP A 1 229 ? -6.912 -6.761 -19.907 1.00 97.81 229 TRP A CA 1
ATOM 1778 C C . TRP A 1 229 ? -6.138 -6.275 -18.683 1.00 97.81 229 TRP A C 1
ATOM 1780 O O . TRP A 1 229 ? -4.934 -6.522 -18.580 1.00 97.81 229 TRP A O 1
ATOM 1790 N N . ALA A 1 230 ? -6.849 -5.626 -17.768 1.00 97.00 230 ALA A N 1
ATOM 1791 C CA . ALA A 1 230 ? -6.410 -5.327 -16.414 1.00 97.00 230 ALA A CA 1
ATOM 1792 C C . ALA A 1 230 ? -6.656 -6.527 -15.492 1.00 97.00 230 ALA A C 1
ATOM 1794 O O . ALA A 1 230 ? -7.391 -7.466 -15.837 1.00 97.00 230 ALA A O 1
ATOM 1795 N N . MET A 1 231 ? -6.040 -6.498 -14.312 1.00 98.06 231 MET A N 1
ATOM 1796 C CA . MET A 1 231 ? -6.143 -7.571 -13.331 1.00 98.06 231 MET A CA 1
ATOM 1797 C C . MET A 1 231 ? -6.375 -7.037 -11.918 1.00 98.06 231 MET A C 1
ATOM 1799 O O . MET A 1 231 ? -5.828 -6.014 -11.528 1.00 98.06 231 MET A O 1
ATOM 1803 N N . ILE A 1 232 ? -7.148 -7.789 -11.138 1.00 98.56 232 ILE A N 1
ATOM 1804 C CA . ILE A 1 232 ? -7.260 -7.627 -9.685 1.00 98.56 232 ILE A CA 1
ATOM 1805 C C . ILE A 1 232 ? -6.784 -8.924 -9.033 1.00 98.56 232 ILE A C 1
ATOM 1807 O O . ILE A 1 232 ? -7.167 -10.018 -9.469 1.00 98.56 232 ILE A O 1
ATOM 1811 N N . LEU A 1 233 ? -5.966 -8.817 -7.985 1.00 98.69 233 LEU A N 1
ATOM 1812 C CA . LEU A 1 233 ? -5.580 -9.959 -7.157 1.00 98.69 233 LEU A CA 1
ATOM 1813 C C . LEU A 1 233 ? -6.448 -10.039 -5.916 1.00 98.69 233 LEU A C 1
ATOM 1815 O O . LEU A 1 233 ? -6.488 -9.110 -5.125 1.00 98.69 233 LEU A O 1
ATOM 1819 N N . GLU A 1 234 ? -7.097 -11.176 -5.720 1.00 98.75 234 GLU A N 1
ATOM 1820 C CA . GLU A 1 234 ? -7.762 -11.511 -4.467 1.00 98.75 234 GLU A CA 1
ATOM 1821 C C . GLU A 1 234 ? -6.797 -12.318 -3.593 1.00 98.75 234 GLU A C 1
ATOM 1823 O O . GLU A 1 234 ? -6.258 -13.333 -4.044 1.00 98.75 234 GLU A O 1
ATOM 1828 N N . VAL A 1 235 ? -6.595 -11.888 -2.349 1.00 98.75 235 VAL A N 1
ATOM 1829 C CA . VAL A 1 235 ? -5.766 -12.563 -1.340 1.00 98.75 235 VAL A CA 1
ATOM 1830 C C . VAL A 1 235 ? -6.489 -12.630 0.006 1.00 98.75 235 VAL A C 1
ATOM 1832 O O . VAL A 1 235 ? -7.443 -11.897 0.252 1.00 98.75 235 VAL A O 1
ATOM 1835 N N . GLU A 1 236 ? -6.040 -13.518 0.890 1.00 98.19 236 GLU A N 1
ATOM 1836 C CA . GLU A 1 236 ? -6.575 -13.666 2.252 1.00 98.19 236 GLU A CA 1
ATOM 1837 C C . GLU A 1 236 ? -5.413 -13.736 3.248 1.00 98.19 236 GLU A C 1
ATOM 1839 O O . GLU A 1 236 ? -4.888 -14.818 3.526 1.00 98.19 236 GLU A O 1
ATOM 1844 N N . PRO A 1 237 ? -4.930 -12.587 3.744 1.00 97.88 237 PRO A N 1
ATOM 1845 C CA . PRO A 1 237 ? -3.892 -12.550 4.760 1.00 97.88 237 PRO A CA 1
ATOM 1846 C C . PRO A 1 237 ? -4.449 -13.005 6.114 1.00 97.88 237 PRO A C 1
ATOM 1848 O O . PRO A 1 237 ? -5.473 -12.503 6.573 1.00 97.88 237 PRO A O 1
ATOM 1851 N N . LYS A 1 238 ? -3.743 -13.917 6.785 1.00 97.19 238 LYS A N 1
ATOM 1852 C CA . LYS A 1 238 ? -4.030 -14.345 8.163 1.00 97.19 238 LYS A CA 1
ATOM 1853 C C . LYS A 1 238 ? -2.817 -14.139 9.051 1.00 97.19 238 LYS A C 1
ATOM 1855 O O . LYS A 1 238 ? -1.688 -14.180 8.567 1.00 97.19 238 LYS A O 1
ATOM 1860 N N . GLU A 1 239 ? -3.051 -13.920 10.339 1.00 97.06 239 GLU A N 1
ATOM 1861 C CA . GLU A 1 239 ? -1.979 -13.856 11.335 1.00 97.06 239 GLU A CA 1
ATOM 1862 C C . GLU A 1 239 ? -1.180 -15.162 11.353 1.00 97.06 239 GLU A C 1
ATOM 1864 O O . GLU A 1 239 ? -1.720 -16.248 11.131 1.00 97.06 239 GLU A O 1
ATOM 1869 N N . ALA A 1 240 ? 0.123 -15.058 11.594 1.00 95.75 240 ALA A N 1
ATOM 1870 C CA . ALA A 1 240 ? 0.953 -16.218 11.856 1.00 95.75 240 ALA A CA 1
ATOM 1871 C C . ALA A 1 240 ? 0.669 -16.746 13.271 1.00 95.75 240 ALA A C 1
ATOM 1873 O O . ALA A 1 240 ? 0.632 -15.970 14.222 1.00 95.75 240 ALA A O 1
ATOM 1874 N N . ASP A 1 241 ? 0.570 -18.071 13.424 1.00 89.62 241 ASP A N 1
ATOM 1875 C CA . ASP A 1 241 ? 0.172 -18.732 14.682 1.00 89.62 241 ASP A CA 1
ATOM 1876 C C . ASP A 1 241 ? 0.951 -18.272 15.931 1.00 89.62 241 ASP A C 1
ATOM 1878 O O . ASP A 1 241 ? 0.412 -18.252 17.033 1.00 89.62 241 ASP A O 1
ATOM 1882 N N . ASN A 1 242 ? 2.225 -17.900 15.767 1.00 91.31 242 ASN A N 1
ATOM 1883 C CA . ASN A 1 242 ? 3.124 -17.525 16.866 1.00 91.31 242 ASN A CA 1
ATOM 1884 C C . ASN A 1 242 ? 3.545 -16.047 16.845 1.00 91.31 242 ASN A C 1
ATOM 1886 O O . ASN A 1 242 ? 4.371 -15.638 17.659 1.00 91.31 242 ASN A O 1
ATOM 1890 N N . ASP A 1 243 ? 3.032 -15.260 15.900 1.00 95.56 243 ASP A N 1
ATOM 1891 C CA . ASP A 1 243 ? 3.363 -13.844 15.766 1.00 95.56 243 ASP A CA 1
ATOM 1892 C C . ASP A 1 243 ? 2.182 -13.074 15.150 1.00 95.56 243 ASP A C 1
ATOM 1894 O O . ASP A 1 243 ? 2.089 -12.972 13.923 1.00 95.56 243 ASP A O 1
ATOM 1898 N N . PRO A 1 244 ? 1.296 -12.494 15.981 1.00 94.12 244 PRO A N 1
ATOM 1899 C CA . PRO A 1 244 ? 0.137 -11.745 15.501 1.00 94.12 244 PRO A CA 1
ATOM 1900 C C . PRO A 1 244 ? 0.518 -10.451 14.768 1.00 94.12 244 PRO A C 1
ATOM 1902 O O . PRO A 1 244 ? -0.327 -9.860 14.106 1.00 94.12 244 PRO A O 1
ATOM 1905 N N . SER A 1 245 ? 1.783 -10.010 14.843 1.00 97.12 245 SER A N 1
ATOM 1906 C CA . SER A 1 245 ? 2.280 -8.865 14.066 1.00 97.12 245 SER A CA 1
ATOM 1907 C C . SER A 1 245 ? 2.732 -9.237 12.647 1.00 97.12 245 SER A C 1
ATOM 1909 O O . SER A 1 245 ? 3.045 -8.361 11.837 1.00 97.12 245 SER A O 1
ATOM 1911 N N . THR A 1 246 ? 2.720 -10.529 12.310 1.00 98.19 246 THR A N 1
ATOM 1912 C CA . THR A 1 246 ? 3.076 -11.034 10.984 1.00 98.19 246 THR A CA 1
ATOM 1913 C C . THR A 1 246 ? 1.858 -11.651 10.302 1.00 98.19 246 THR A C 1
ATOM 1915 O O . THR A 1 246 ? 1.237 -12.574 10.821 1.00 98.19 246 THR A O 1
ATOM 1918 N N . LEU A 1 247 ? 1.559 -11.201 9.082 1.00 98.50 247 LEU A N 1
ATOM 1919 C CA . LEU A 1 247 ? 0.560 -11.805 8.204 1.00 98.50 247 LEU A CA 1
ATOM 1920 C C . LEU A 1 247 ? 1.214 -12.792 7.227 1.00 98.50 247 LEU A C 1
ATOM 1922 O O . LEU A 1 247 ? 2.343 -12.604 6.765 1.00 98.50 247 LEU A O 1
ATOM 1926 N N . ARG A 1 248 ? 0.475 -13.837 6.866 1.00 98.38 248 ARG A N 1
ATOM 1927 C CA . ARG A 1 248 ? 0.818 -14.853 5.865 1.00 98.38 248 ARG A CA 1
ATOM 1928 C C . ARG A 1 248 ? -0.340 -15.001 4.889 1.00 98.38 248 ARG A C 1
ATOM 1930 O O . ARG A 1 248 ? -1.496 -14.878 5.284 1.00 98.38 248 ARG A O 1
ATOM 1937 N N . LEU A 1 249 ? -0.047 -15.309 3.628 1.00 98.00 249 LEU A N 1
ATOM 1938 C CA . LEU A 1 249 ? -1.101 -15.602 2.656 1.00 98.00 249 LEU A CA 1
ATOM 1939 C C . LEU A 1 249 ? -1.732 -16.964 2.953 1.00 98.00 249 LEU A C 1
ATOM 1941 O O . LEU A 1 249 ? -1.069 -18.002 2.862 1.00 98.00 249 LEU A O 1
ATOM 1945 N N . HIS A 1 250 ? -3.017 -16.958 3.295 1.00 97.62 250 HIS A N 1
ATOM 1946 C CA . HIS A 1 250 ? -3.805 -18.172 3.399 1.00 97.62 250 HIS A CA 1
ATOM 1947 C C . HIS A 1 250 ? -4.089 -18.730 2.004 1.00 97.62 250 HIS A C 1
ATOM 1949 O O . HIS A 1 250 ? -4.323 -17.990 1.050 1.00 97.62 250 HIS A O 1
ATOM 1955 N N . LYS A 1 251 ? -4.066 -20.056 1.886 1.00 97.25 251 LYS A N 1
ATOM 1956 C CA . LYS A 1 251 ? -4.441 -20.762 0.662 1.00 97.25 251 LYS A CA 1
ATOM 1957 C C . LYS A 1 251 ? -5.937 -21.010 0.668 1.00 97.25 251 LYS A C 1
ATOM 1959 O O . LYS A 1 251 ? -6.473 -21.461 1.673 1.00 97.25 251 LYS A O 1
ATOM 1964 N N . PHE A 1 252 ? -6.596 -20.770 -0.456 1.00 95.44 252 PHE A N 1
ATOM 1965 C CA . PHE A 1 252 ? -8.043 -20.913 -0.545 1.00 95.44 252 PHE A CA 1
ATOM 1966 C C . PHE A 1 252 ? -8.497 -21.429 -1.910 1.00 95.44 252 PHE A C 1
ATOM 1968 O O . PHE A 1 252 ? -7.729 -21.528 -2.871 1.00 95.44 252 PHE A O 1
ATOM 1975 N N . GLY A 1 253 ? -9.781 -21.783 -1.974 1.00 92.06 253 GLY A N 1
ATOM 1976 C CA . GLY A 1 253 ? -10.404 -22.365 -3.156 1.00 92.06 253 GLY A CA 1
ATOM 1977 C C . GLY A 1 253 ? -9.976 -23.814 -3.440 1.00 92.06 253 GLY A C 1
ATOM 1978 O O . GLY A 1 253 ? -9.199 -24.404 -2.682 1.00 92.06 253 GLY A O 1
ATOM 1979 N N . PRO A 1 254 ? -10.496 -24.399 -4.535 1.00 90.69 254 PRO A N 1
ATOM 1980 C CA . PRO A 1 254 ? -10.237 -25.795 -4.897 1.00 90.69 254 PRO A CA 1
ATOM 1981 C C . PRO A 1 254 ? -8.751 -26.105 -5.117 1.00 90.69 254 PRO A C 1
ATOM 1983 O O . PRO A 1 254 ? -8.281 -27.162 -4.710 1.00 90.69 254 PRO A O 1
ATOM 1986 N N . ASP A 1 255 ? -8.003 -25.155 -5.684 1.00 90.81 255 ASP A N 1
ATOM 1987 C CA . ASP A 1 255 ? -6.595 -25.343 -6.053 1.00 90.81 255 ASP A CA 1
ATOM 1988 C C . ASP A 1 255 ? -5.613 -25.045 -4.907 1.00 90.81 255 ASP A C 1
ATOM 1990 O O . ASP A 1 255 ? -4.400 -25.138 -5.094 1.00 90.81 255 ASP A O 1
ATOM 1994 N N . GLN A 1 256 ? -6.114 -24.662 -3.722 1.00 95.25 256 GLN A N 1
ATOM 1995 C CA . GLN A 1 256 ? -5.289 -24.266 -2.572 1.00 95.25 256 GLN A CA 1
ATOM 1996 C C . GLN A 1 256 ? -4.240 -23.205 -2.956 1.00 95.25 256 GLN A C 1
ATOM 1998 O O . GLN A 1 256 ? -3.066 -23.272 -2.571 1.00 95.25 256 GLN A O 1
ATOM 2003 N N . CYS A 1 257 ? -4.675 -22.216 -3.738 1.00 95.38 257 CYS A N 1
ATOM 2004 C CA . CYS A 1 257 ? -3.834 -21.131 -4.222 1.00 95.38 257 CYS A CA 1
ATOM 2005 C C . CYS A 1 257 ? -3.823 -19.984 -3.193 1.00 95.38 257 CYS A C 1
ATOM 2007 O O . CYS A 1 257 ? -4.878 -19.675 -2.635 1.00 95.38 257 CYS A O 1
ATOM 2009 N N . PRO A 1 258 ? -2.671 -19.340 -2.918 1.00 97.62 258 PRO A N 1
ATOM 2010 C CA . PRO A 1 258 ? -2.604 -18.192 -2.006 1.00 97.62 258 PRO A CA 1
ATOM 2011 C C . PRO A 1 258 ? -3.183 -16.891 -2.591 1.00 97.62 258 PRO A C 1
ATOM 2013 O O . PRO A 1 258 ? -3.217 -15.874 -1.902 1.00 97.62 258 PRO A O 1
ATOM 2016 N N . TYR A 1 259 ? -3.613 -16.901 -3.855 1.00 98.31 259 TYR A N 1
ATOM 2017 C CA . TYR A 1 259 ? -4.277 -15.780 -4.516 1.00 98.31 259 TYR A CA 1
ATOM 2018 C C . TYR A 1 259 ? -5.243 -16.269 -5.604 1.00 98.31 259 TYR A C 1
ATOM 2020 O O . TYR A 1 259 ? -5.118 -17.383 -6.119 1.00 98.31 259 TYR A O 1
ATOM 2028 N N . ARG A 1 260 ? -6.169 -15.407 -6.022 1.00 98.19 260 ARG A N 1
ATOM 2029 C CA . ARG A 1 260 ? -6.983 -15.572 -7.236 1.00 98.19 260 ARG A CA 1
ATOM 2030 C C . ARG A 1 260 ? -6.815 -14.342 -8.127 1.00 98.19 260 ARG A C 1
ATOM 2032 O O . ARG A 1 260 ? -6.668 -13.233 -7.632 1.00 98.19 260 ARG A O 1
ATOM 2039 N N . LYS A 1 261 ? -6.824 -14.543 -9.446 1.00 97.88 261 LYS A N 1
ATOM 2040 C CA . LYS A 1 261 ? -6.738 -13.465 -10.442 1.00 97.88 261 LYS A CA 1
ATOM 2041 C C . LYS A 1 261 ? -8.107 -13.219 -11.055 1.00 97.88 261 LYS A C 1
ATOM 2043 O O . LYS A 1 261 ? -8.721 -14.162 -11.555 1.00 97.88 261 LYS A O 1
ATOM 2048 N N . HIS A 1 262 ? -8.528 -11.966 -11.074 1.00 97.88 262 HIS A N 1
ATOM 2049 C CA . HIS A 1 262 ? -9.719 -11.501 -11.777 1.00 97.88 262 HIS A CA 1
ATOM 2050 C C . HIS A 1 262 ? -9.278 -10.677 -12.981 1.00 97.88 262 HIS A C 1
ATOM 2052 O O . HIS A 1 262 ? -8.423 -9.811 -12.834 1.00 97.88 262 HIS A O 1
ATOM 2058 N N . PHE A 1 263 ? -9.823 -10.959 -14.163 1.00 97.94 263 PHE A N 1
ATOM 2059 C CA . PHE A 1 263 ? -9.448 -10.290 -15.412 1.00 97.94 263 PHE A CA 1
ATOM 2060 C C . PHE A 1 263 ? -10.571 -9.372 -15.875 1.00 97.94 263 PHE A C 1
ATOM 2062 O O . PHE A 1 263 ? -11.720 -9.803 -15.977 1.00 97.94 263 PHE A O 1
ATOM 2069 N N . LEU A 1 264 ? -10.224 -8.132 -16.207 1.00 97.12 264 LEU A N 1
ATOM 2070 C CA . LEU A 1 264 ? -11.168 -7.108 -16.641 1.00 97.12 264 LEU A CA 1
ATOM 2071 C C . LEU A 1 264 ? -10.718 -6.549 -17.989 1.00 97.12 264 LEU A C 1
ATOM 2073 O O . LEU A 1 264 ? -9.593 -6.082 -18.125 1.00 97.12 264 LEU A O 1
ATOM 2077 N N . GLN A 1 265 ? -11.580 -6.599 -19.003 1.00 96.31 265 GLN A N 1
ATOM 2078 C CA . GLN A 1 265 ? -11.286 -5.978 -20.294 1.00 96.31 265 GLN A CA 1
ATOM 2079 C C . GLN A 1 265 ? -11.624 -4.488 -20.219 1.00 96.31 265 GLN A C 1
ATOM 2081 O O . GLN A 1 265 ? -12.787 -4.111 -20.347 1.00 96.31 265 GLN A O 1
ATOM 2086 N N . LEU A 1 266 ? -10.602 -3.658 -20.015 1.00 95.69 266 LEU A N 1
ATOM 2087 C CA . LEU A 1 266 ? -10.739 -2.213 -19.816 1.00 95.69 266 LEU A CA 1
ATOM 2088 C C . LEU A 1 266 ? -10.076 -1.398 -20.939 1.00 95.69 266 LEU A C 1
ATOM 2090 O O . LEU A 1 266 ? -9.906 -0.188 -20.828 1.00 95.69 266 LEU A O 1
ATOM 2094 N N . GLY A 1 267 ? -9.697 -2.045 -22.048 1.00 93.62 267 GLY A N 1
ATOM 2095 C CA . GLY A 1 267 ? -9.228 -1.348 -23.248 1.00 93.62 267 GLY A CA 1
ATOM 2096 C C . GLY A 1 267 ? -7.864 -0.672 -23.097 1.00 93.62 267 GLY A C 1
ATOM 2097 O O . GLY A 1 267 ? -7.560 0.250 -23.848 1.00 93.62 267 GLY A O 1
ATOM 2098 N N . GLY A 1 268 ? -7.036 -1.133 -22.157 1.00 87.62 268 GLY A N 1
ATOM 2099 C CA . GLY A 1 268 ? -5.713 -0.559 -21.894 1.00 87.62 268 GLY A CA 1
ATOM 2100 C C . GLY A 1 268 ? -5.627 0.263 -20.609 1.00 87.62 268 GLY A C 1
ATOM 2101 O O . GLY A 1 268 ? -4.536 0.706 -20.269 1.00 87.62 268 GLY A O 1
ATOM 2102 N N . LEU A 1 269 ? -6.751 0.453 -19.914 1.00 87.06 269 LEU A N 1
ATOM 2103 C CA . LEU A 1 269 ? -6.802 1.091 -18.602 1.00 87.06 269 LEU A CA 1
ATOM 2104 C C . LEU A 1 269 ? -6.589 0.018 -17.529 1.00 87.06 269 LEU A C 1
ATOM 2106 O O . LEU A 1 269 ? -7.436 -0.859 -17.373 1.00 87.06 269 LEU A O 1
ATOM 2110 N N . GLY A 1 270 ? -5.425 0.047 -16.887 1.00 79.50 270 GLY A N 1
ATOM 2111 C CA . GLY A 1 270 ? -5.135 -0.710 -15.667 1.00 79.50 270 GLY A CA 1
ATOM 2112 C C . GLY A 1 270 ? -5.589 0.060 -14.444 1.00 79.50 270 GLY A C 1
ATOM 2113 O O . GLY A 1 270 ? -5.563 1.309 -14.527 1.00 79.50 270 GLY A O 1
#

Sequence (270 aa):
MNPTSTVDLDFNPERHDLGKDKLLRDGLSAALQIGDTLWIANDEATSLERLTLFNENNTGNYRYGRDHKQFSLDDYLRLPEAPPSNPADREEVDVEGLDYENGYLWLVGSHSLKRKKPKLEDGAKEAQKQLAKVSTGGNRYLLARIPVVESDGTYTLKKDDTQKGERRTAAQLRGNAQGNDLTAALSGDRHLGPFLAIPGKDNGFDIEGLAVAGERLFLGLRGPVLRGWAMILEVEPKEADNDPSTLRLHKFGPDQCPYRKHFLQLGGLG

Radius of gyration: 19.49 Å; chains: 1; bounding box: 48×53×49 Å

pLDDT: mean 92.76, std 8.43, range [49.69, 98.81]